Protein AF-A0A832NSI0-F1 (afdb_monomer)

Secondary structure (DSSP, 8-state):
-TTSHHHHHHHHHHHHHHHHHHHHHHHHHHH-HHHHHHHHHHHHHHHHHHHHHHHHHHHHTTT-HHHHHHHHHHHHHHHHIIIIIHHHHHHHHHHS-HHHHHHHHHHHHHHHHHHHHHHHHHHHHHHTT-HHHHHHHHHHHHHHHHHHHHHHHHHHHHHHHHHHHHHHHHHHHHH--

Solvent-accessible surface area (backbone atoms only — not comparable to full-atom values): 9166 Å² total; per-residue (Å²): 107,74,90,40,73,68,37,43,55,49,50,52,54,48,48,55,56,49,63,70,49,44,63,62,53,50,52,51,31,72,73,32,71,66,48,40,50,50,53,50,63,56,48,49,59,54,54,51,38,51,52,52,25,51,53,47,26,66,74,30,41,88,80,40,56,68,60,17,50,53,51,21,47,49,53,36,23,39,52,48,9,50,69,66,38,20,63,61,46,32,57,54,57,70,77,46,59,77,75,57,56,56,51,56,52,53,50,44,59,54,39,51,55,54,37,54,51,21,52,54,42,35,57,52,17,60,78,67,70,37,68,68,48,34,54,51,18,49,52,52,33,38,54,38,41,19,51,40,39,7,51,49,51,22,51,51,57,53,51,56,51,52,54,52,53,52,54,52,52,53,52,53,58,67,75,74,112

pLDDT: mean 71.46, std 8.13, range [47.16, 88.31]

Mean predicted aligned error: 13.33 Å

Sequence (177 aa):
MLKTFAGSNFLKAFNAWYYSFSPAISRFIAREEWARTLTRIMLYPLIIVLHISEKGYSTLHDSSPEVAVIISGFTASALLGLIYLTPPTTLMLRRVEAKNRRFGRSIVESLSLVWILSLILLAVSEFFKAALLCSVGAAVFVSSTIMMVGIGASVWITNRRADEELSIRSKRFKAGG

Structure (mmCIF, N/CA/C/O backbone):
data_AF-A0A832NSI0-F1
#
_entry.id   AF-A0A832NSI0-F1
#
loop_
_atom_site.group_PDB
_atom_site.id
_atom_site.type_symbol
_atom_site.label_atom_id
_atom_site.label_alt_id
_atom_site.label_comp_id
_atom_site.label_asym_id
_atom_site.label_entity_id
_atom_site.label_seq_id
_atom_site.pdbx_PDB_ins_code
_atom_site.Cartn_x
_atom_site.Cartn_y
_atom_site.Cartn_z
_atom_site.occupancy
_atom_site.B_iso_or_equiv
_atom_site.auth_seq_id
_atom_site.auth_comp_id
_atom_site.auth_asym_id
_atom_site.auth_atom_id
_atom_site.pdbx_PDB_model_num
ATOM 1 N N . MET A 1 1 ? 2.583 -5.709 -26.177 1.00 47.16 1 MET A N 1
ATOM 2 C CA . MET A 1 1 ? 3.132 -6.786 -25.317 1.00 47.16 1 MET A CA 1
ATOM 3 C C . MET A 1 1 ? 2.983 -8.195 -25.904 1.00 47.16 1 MET A C 1
ATOM 5 O O . MET A 1 1 ? 3.940 -8.943 -25.834 1.00 47.16 1 MET A O 1
ATOM 9 N N . LEU A 1 2 ? 1.869 -8.560 -26.554 1.00 54.28 2 LEU A N 1
ATOM 10 C CA . LEU A 1 2 ? 1.657 -9.897 -27.161 1.00 54.28 2 LEU A CA 1
ATOM 11 C C . LEU A 1 2 ? 2.629 -10.318 -28.286 1.00 54.28 2 LEU A C 1
ATOM 13 O O . LEU A 1 2 ? 2.707 -11.497 -28.606 1.00 54.28 2 LEU A O 1
ATOM 17 N N . LYS A 1 3 ? 3.348 -9.372 -28.905 1.00 54.31 3 LYS A N 1
ATOM 18 C CA . LYS A 1 3 ? 4.222 -9.632 -30.063 1.00 54.31 3 LYS A CA 1
ATOM 19 C C . LYS A 1 3 ? 5.612 -10.175 -29.703 1.00 54.31 3 LYS A C 1
ATOM 21 O O . LYS A 1 3 ? 6.370 -10.505 -30.605 1.00 54.31 3 LYS A O 1
ATOM 26 N N . THR A 1 4 ? 5.968 -10.254 -28.420 1.00 72.19 4 THR A N 1
ATOM 27 C CA . THR A 1 4 ? 7.276 -10.765 -27.985 1.00 72.19 4 THR A CA 1
ATOM 28 C C . THR A 1 4 ? 7.139 -12.157 -27.376 1.00 72.19 4 THR A C 1
ATOM 30 O O . THR A 1 4 ? 6.128 -12.478 -26.752 1.00 72.19 4 THR A O 1
ATOM 33 N N . PHE A 1 5 ? 8.174 -12.987 -27.531 1.00 69.56 5 PHE A N 1
ATOM 34 C CA . PHE A 1 5 ? 8.217 -14.342 -26.970 1.00 69.56 5 PHE A CA 1
ATOM 35 C C . PHE A 1 5 ? 7.982 -14.347 -25.449 1.00 69.56 5 PHE A C 1
ATOM 37 O O . PHE A 1 5 ? 7.132 -15.082 -24.945 1.00 69.56 5 PHE A O 1
ATOM 44 N N . ALA A 1 6 ? 8.663 -13.449 -24.728 1.00 52.97 6 ALA A N 1
ATOM 45 C CA . ALA A 1 6 ? 8.475 -13.265 -23.290 1.00 52.97 6 ALA A CA 1
ATOM 46 C C . ALA A 1 6 ? 7.044 -12.818 -22.943 1.00 52.97 6 ALA A C 1
ATOM 48 O O . ALA A 1 6 ? 6.445 -13.340 -22.005 1.00 52.97 6 ALA A O 1
ATOM 49 N N . GLY A 1 7 ? 6.462 -11.911 -23.736 1.00 64.56 7 GLY A N 1
ATOM 50 C CA . GLY A 1 7 ? 5.092 -11.444 -23.540 1.00 64.56 7 GLY A CA 1
ATOM 51 C C . GLY A 1 7 ? 4.048 -12.541 -23.756 1.00 64.56 7 GLY A C 1
ATOM 52 O O . GLY A 1 7 ? 3.093 -12.627 -22.990 1.00 64.56 7 GLY A O 1
ATOM 53 N N . SER A 1 8 ? 4.243 -13.414 -24.748 1.00 77.00 8 SER A N 1
ATOM 54 C CA . SER A 1 8 ? 3.342 -14.543 -25.016 1.00 77.00 8 SER A CA 1
ATOM 55 C C . SER A 1 8 ? 3.359 -15.581 -23.887 1.00 77.00 8 SER A C 1
ATOM 57 O O . SER A 1 8 ? 2.298 -15.997 -23.417 1.00 77.00 8 SER A O 1
ATOM 59 N N . ASN A 1 9 ? 4.545 -15.955 -23.394 1.00 69.69 9 ASN A N 1
ATOM 60 C CA . ASN A 1 9 ? 4.672 -16.912 -22.289 1.00 69.69 9 ASN A CA 1
ATOM 61 C C . ASN A 1 9 ? 4.174 -16.340 -20.959 1.00 69.69 9 ASN A C 1
ATOM 63 O O . ASN A 1 9 ? 3.456 -17.031 -20.235 1.00 69.69 9 ASN A O 1
ATOM 67 N N . PHE A 1 10 ? 4.478 -15.072 -20.669 1.00 70.12 10 PHE A N 1
ATOM 68 C CA . PHE A 1 10 ? 3.910 -14.379 -19.516 1.00 70.12 10 PHE A CA 1
ATOM 69 C C . PHE A 1 10 ? 2.382 -14.379 -19.578 1.00 70.12 10 PHE A C 1
ATOM 71 O O . PHE A 1 10 ? 1.732 -14.757 -18.609 1.00 70.12 10 PHE A O 1
ATOM 78 N N . LEU A 1 11 ? 1.799 -14.030 -20.729 1.00 83.19 11 LEU A N 1
ATOM 79 C CA . LEU A 1 11 ? 0.348 -13.964 -20.868 1.00 83.19 11 LEU A CA 1
ATOM 80 C C . LEU A 1 11 ? -0.315 -15.338 -20.715 1.00 83.19 11 LEU A C 1
ATOM 82 O O . LEU A 1 11 ? -1.390 -15.429 -20.130 1.00 83.19 11 LEU A O 1
ATOM 86 N N . LYS A 1 12 ? 0.322 -16.415 -21.190 1.00 81.94 12 LYS A N 1
ATOM 87 C CA . LYS A 1 12 ? -0.161 -17.786 -20.966 1.00 81.94 12 LYS A CA 1
ATOM 88 C C . LYS A 1 12 ? -0.172 -18.152 -19.482 1.00 81.94 12 LYS A C 1
ATOM 90 O O . LYS A 1 12 ? -1.202 -18.604 -18.988 1.00 81.94 12 LYS A O 1
ATOM 95 N N . ALA A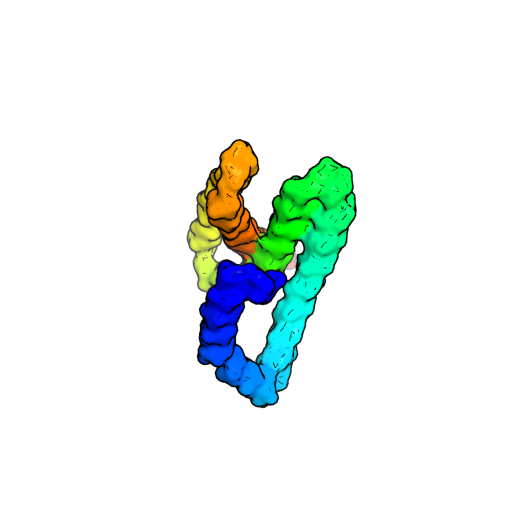 1 13 ? 0.938 -17.935 -18.776 1.00 75.00 13 ALA A N 1
ATOM 96 C CA . ALA A 1 13 ? 1.040 -18.226 -17.344 1.00 75.00 13 ALA A CA 1
ATOM 97 C C . ALA A 1 13 ? 0.075 -17.357 -16.522 1.00 75.00 13 ALA A C 1
ATOM 99 O O . ALA A 1 13 ? -0.638 -17.861 -15.655 1.00 75.00 13 ALA A O 1
ATOM 100 N N . PHE A 1 14 ? -0.006 -16.068 -16.852 1.00 75.56 14 PHE A N 1
ATOM 101 C CA . PHE A 1 14 ? -0.926 -15.130 -16.228 1.00 75.56 14 PHE A CA 1
ATOM 102 C C . PHE A 1 14 ? -2.385 -15.532 -16.450 1.00 75.56 14 PHE A C 1
ATOM 104 O O . PHE A 1 14 ? -3.140 -15.577 -15.488 1.00 75.56 14 PHE A O 1
ATOM 111 N N . ASN A 1 15 ? -2.785 -15.880 -17.678 1.00 87.31 15 ASN A N 1
ATOM 112 C CA . ASN A 1 15 ? -4.149 -16.327 -17.964 1.00 87.31 15 ASN A CA 1
ATOM 113 C C . ASN A 1 15 ? -4.484 -17.617 -17.212 1.00 87.31 15 ASN A C 1
ATOM 115 O O . ASN A 1 15 ? -5.555 -17.704 -16.619 1.00 87.31 15 ASN A O 1
ATOM 119 N N . ALA A 1 16 ? -3.579 -18.600 -17.198 1.00 86.12 16 ALA A N 1
ATOM 120 C CA . ALA A 1 16 ? -3.796 -19.846 -16.467 1.00 86.12 16 ALA A CA 1
ATOM 121 C C . ALA A 1 16 ? -4.001 -19.590 -14.966 1.00 86.12 16 ALA A C 1
ATOM 123 O O . ALA A 1 16 ? -4.941 -20.111 -14.368 1.00 86.12 16 ALA A O 1
ATOM 124 N N . TRP A 1 17 ? -3.172 -18.731 -14.373 1.00 83.88 17 TRP A N 1
ATOM 125 C CA . TRP A 1 17 ? -3.314 -18.337 -12.977 1.00 83.88 17 TRP A CA 1
ATOM 126 C C . TRP A 1 17 ? -4.597 -17.526 -12.732 1.00 83.88 17 TRP A C 1
ATOM 128 O O . TRP A 1 17 ? -5.389 -17.894 -11.869 1.00 83.88 17 TRP A O 1
ATOM 138 N N . TYR A 1 18 ? -4.866 -16.484 -13.523 1.00 79.19 18 TYR A N 1
ATOM 139 C CA . TYR A 1 18 ? -6.037 -15.610 -13.385 1.00 79.19 18 TYR A CA 1
ATOM 140 C C . TYR A 1 18 ? -7.354 -16.385 -13.507 1.00 79.19 18 TYR A C 1
ATOM 142 O O . TYR A 1 18 ? -8.235 -16.277 -12.650 1.00 79.19 18 TYR A O 1
ATOM 150 N N . TYR A 1 19 ? -7.485 -17.221 -14.537 1.00 88.31 19 TYR A N 1
ATOM 151 C CA . TYR A 1 19 ? -8.693 -18.014 -14.754 1.00 88.31 19 TYR A CA 1
ATOM 152 C C . TYR A 1 19 ? -8.828 -19.205 -13.795 1.00 88.31 19 TYR A C 1
ATOM 154 O O . TYR A 1 19 ? -9.915 -19.776 -13.727 1.00 88.31 19 TYR A O 1
ATOM 162 N N . SER A 1 20 ? -7.801 -19.551 -13.007 1.00 86.06 20 SER A N 1
ATOM 163 C CA . SER A 1 20 ? -7.919 -20.596 -11.976 1.00 86.06 20 SER A CA 1
ATOM 164 C C . SER A 1 20 ? -8.834 -20.192 -10.812 1.00 86.06 20 SER A C 1
ATOM 166 O O . SER A 1 20 ? -9.515 -21.041 -10.242 1.00 86.06 20 SER A O 1
ATOM 168 N N . PHE A 1 21 ? -8.903 -18.898 -10.483 1.00 80.94 21 PHE A N 1
ATOM 169 C CA . PHE A 1 21 ? -9.691 -18.395 -9.352 1.00 80.94 21 PHE A CA 1
ATOM 170 C C . PHE A 1 21 ? -10.764 -17.375 -9.762 1.00 80.94 21 PHE A C 1
ATOM 172 O O . PHE A 1 21 ? -11.796 -17.266 -9.094 1.00 80.94 21 PHE A O 1
ATOM 179 N N . SER A 1 22 ? -10.569 -16.649 -10.872 1.00 82.38 22 SER A N 1
ATOM 180 C CA . SER A 1 22 ? -11.491 -15.600 -11.332 1.00 82.38 22 SER A CA 1
ATOM 181 C C . SER A 1 22 ? -12.944 -16.081 -11.512 1.00 82.38 22 SER A C 1
ATOM 183 O O . SER A 1 22 ? -13.852 -15.387 -11.048 1.00 82.38 22 SER A O 1
ATOM 185 N N . PRO A 1 23 ? -13.233 -17.276 -12.075 1.00 86.12 23 PRO A N 1
ATOM 186 C CA . PRO A 1 23 ? -14.607 -17.767 -12.210 1.00 86.12 23 PRO A CA 1
ATOM 187 C C . PRO A 1 23 ? -15.327 -17.968 -10.870 1.00 86.12 23 PRO A C 1
ATOM 189 O O . PRO A 1 23 ? -16.518 -17.685 -10.756 1.00 86.12 23 PRO A O 1
ATOM 192 N N . ALA A 1 24 ? -14.623 -18.444 -9.841 1.00 82.81 24 ALA A N 1
ATOM 193 C CA . ALA A 1 24 ? -15.206 -18.630 -8.514 1.00 82.81 24 ALA A CA 1
ATOM 194 C C . ALA A 1 24 ? -15.518 -17.277 -7.855 1.00 82.81 24 ALA A C 1
ATOM 196 O O . ALA A 1 24 ? -16.623 -17.073 -7.350 1.00 82.81 24 ALA A O 1
ATOM 197 N N . ILE A 1 25 ? -14.577 -16.330 -7.934 1.00 77.88 25 ILE A N 1
ATOM 198 C CA . ILE A 1 25 ? -14.745 -14.979 -7.382 1.00 77.88 25 ILE A CA 1
ATOM 199 C C . ILE A 1 25 ? -15.851 -14.213 -8.122 1.00 77.88 25 ILE A C 1
ATOM 201 O O . ILE A 1 25 ? -16.699 -13.589 -7.491 1.00 77.88 25 ILE A O 1
ATOM 205 N N . SER A 1 26 ? -15.898 -14.289 -9.451 1.00 82.44 26 SER A N 1
ATOM 206 C CA . SER A 1 26 ? -16.914 -13.599 -10.259 1.00 82.44 26 SER A CA 1
ATOM 207 C C . SER A 1 26 ? -18.328 -14.121 -10.002 1.00 82.44 26 SER A C 1
ATOM 209 O O . SER A 1 26 ? -19.247 -13.313 -9.871 1.00 82.44 26 SER A O 1
ATOM 211 N N . ARG A 1 27 ? -18.520 -15.438 -9.844 1.00 84.62 27 ARG A N 1
ATOM 212 C CA . ARG A 1 27 ? -19.821 -16.001 -9.437 1.00 84.62 27 ARG A CA 1
ATOM 213 C C . ARG A 1 27 ? -20.222 -15.570 -8.028 1.00 84.62 27 ARG A C 1
ATOM 215 O O . ARG A 1 27 ? -21.385 -15.247 -7.810 1.00 84.62 27 ARG A O 1
ATOM 222 N N . PHE A 1 28 ? -19.274 -15.538 -7.091 1.00 81.56 28 PHE A N 1
ATOM 223 C CA . PHE A 1 28 ? -19.519 -15.051 -5.733 1.00 81.56 28 PHE A CA 1
ATOM 224 C C . PHE A 1 28 ? -19.968 -13.581 -5.735 1.00 81.56 28 PHE A C 1
ATOM 226 O O . PHE A 1 28 ? -20.983 -13.242 -5.133 1.00 81.56 28 PHE A O 1
ATOM 233 N N . ILE A 1 29 ? -19.279 -12.730 -6.501 1.00 82.00 29 ILE A N 1
ATOM 234 C CA . ILE A 1 29 ? -19.636 -11.318 -6.685 1.00 82.00 29 ILE A CA 1
ATOM 235 C C . ILE A 1 29 ? -21.003 -11.152 -7.365 1.00 82.00 29 ILE A C 1
ATOM 237 O O . ILE A 1 29 ? -21.750 -10.241 -7.021 1.00 82.00 29 ILE A O 1
ATOM 241 N N . ALA A 1 30 ? -21.335 -12.002 -8.340 1.00 83.81 30 ALA A N 1
ATOM 242 C CA . ALA A 1 30 ? -22.612 -11.934 -9.050 1.00 83.81 30 ALA A CA 1
ATOM 243 C C . ALA A 1 30 ? -23.805 -12.353 -8.177 1.00 83.81 30 ALA A C 1
ATOM 245 O O . ALA A 1 30 ? -24.916 -11.883 -8.404 1.00 83.81 30 ALA A O 1
ATOM 246 N N . ARG A 1 31 ? -23.576 -13.234 -7.196 1.00 85.88 31 ARG A N 1
ATOM 247 C CA . ARG A 1 31 ? -24.613 -13.747 -6.294 1.00 85.88 31 ARG A CA 1
ATOM 248 C C . ARG A 1 31 ? -24.920 -12.798 -5.138 1.00 85.88 31 ARG A C 1
ATOM 250 O O . ARG A 1 31 ? -26.062 -12.731 -4.703 1.00 85.88 31 ARG A O 1
ATOM 257 N N . GLU A 1 32 ? -23.913 -12.083 -4.649 1.00 85.81 32 GLU A N 1
ATOM 258 C CA . GLU A 1 32 ? -24.005 -11.273 -3.436 1.00 85.81 32 GLU A CA 1
ATOM 259 C C . GLU A 1 32 ? -23.860 -9.775 -3.748 1.00 85.81 32 GLU A C 1
ATOM 261 O O . GLU A 1 32 ? -22.791 -9.284 -4.125 1.00 85.81 32 GLU A O 1
ATOM 266 N N . GLU A 1 33 ? -24.931 -9.009 -3.543 1.00 80.69 33 GLU A N 1
ATOM 267 C CA . GLU A 1 33 ? -24.983 -7.580 -3.887 1.00 80.69 33 GLU A CA 1
ATOM 268 C C . GLU A 1 33 ? -24.007 -6.730 -3.047 1.00 80.69 33 GLU A C 1
ATOM 270 O O . GLU A 1 33 ? -23.386 -5.777 -3.539 1.00 80.69 33 GLU A O 1
ATOM 275 N N . TRP A 1 34 ? -23.770 -7.140 -1.796 1.00 79.31 34 TRP A N 1
ATOM 276 C CA . TRP A 1 34 ? -22.748 -6.545 -0.935 1.00 79.31 34 TRP A CA 1
ATOM 277 C C . TRP A 1 34 ? -21.331 -6.829 -1.453 1.00 79.31 34 TRP A C 1
ATOM 279 O O . TRP A 1 34 ? -20.498 -5.926 -1.435 1.00 79.31 34 TRP A O 1
ATOM 289 N N . ALA A 1 35 ? -21.053 -8.026 -1.987 1.00 76.31 35 ALA A N 1
ATOM 290 C CA . ALA A 1 35 ? -19.742 -8.383 -2.536 1.00 76.31 35 ALA A CA 1
ATOM 291 C C . ALA A 1 35 ? -19.443 -7.599 -3.822 1.00 76.31 35 ALA A C 1
ATOM 293 O O . ALA A 1 35 ? -18.317 -7.133 -4.027 1.00 76.31 35 ALA A O 1
ATOM 294 N N . ARG A 1 36 ? -20.461 -7.366 -4.659 1.00 78.94 36 ARG A N 1
ATOM 295 C CA . ARG A 1 36 ? -20.370 -6.479 -5.829 1.00 78.94 36 ARG A CA 1
ATOM 296 C C . ARG A 1 36 ? -20.061 -5.043 -5.442 1.00 78.94 36 ARG A C 1
ATOM 298 O O . ARG A 1 36 ? -19.180 -4.417 -6.038 1.00 78.94 36 ARG A O 1
ATOM 305 N N . THR A 1 37 ? -20.748 -4.544 -4.423 1.00 79.12 37 THR A N 1
ATOM 306 C CA . THR A 1 37 ? -20.527 -3.198 -3.892 1.00 79.12 37 THR A CA 1
ATOM 307 C C . THR A 1 37 ? -19.122 -3.068 -3.310 1.00 79.12 37 THR A C 1
ATOM 309 O O . THR A 1 37 ? -18.405 -2.134 -3.660 1.00 79.12 37 THR A O 1
ATOM 312 N N . LEU A 1 38 ? -18.674 -4.047 -2.521 1.00 74.94 38 LEU A N 1
ATOM 313 C CA . LEU A 1 38 ? -17.335 -4.073 -1.934 1.00 74.94 38 LEU A CA 1
ATOM 314 C C . LEU A 1 38 ? -16.243 -4.112 -3.012 1.00 74.94 38 LEU A C 1
ATOM 316 O O . LEU A 1 38 ? -15.290 -3.341 -2.952 1.00 74.94 38 LEU A O 1
ATOM 320 N N . THR A 1 39 ? -16.415 -4.947 -4.041 1.00 74.75 39 THR A N 1
ATOM 321 C CA . THR A 1 39 ? -15.479 -5.029 -5.175 1.00 74.75 39 THR A CA 1
ATOM 322 C C . THR A 1 39 ? -15.389 -3.690 -5.908 1.00 74.75 39 THR A C 1
ATOM 324 O O . THR A 1 39 ? -14.294 -3.228 -6.223 1.00 74.75 39 THR A O 1
ATOM 327 N N . ARG A 1 40 ? -16.524 -3.017 -6.135 1.00 77.44 40 ARG A N 1
ATOM 328 C CA . ARG A 1 40 ? -16.562 -1.691 -6.770 1.00 77.44 40 ARG A CA 1
ATOM 329 C C . ARG A 1 40 ? -15.894 -0.622 -5.902 1.00 77.44 40 ARG A C 1
ATOM 331 O O . ARG A 1 40 ? -15.115 0.171 -6.424 1.00 77.44 40 ARG A O 1
ATOM 338 N N . ILE A 1 41 ? -16.154 -0.638 -4.595 1.00 74.44 41 ILE A N 1
ATOM 339 C CA . ILE A 1 41 ? -15.522 0.256 -3.615 1.00 74.44 41 ILE A CA 1
ATOM 340 C C . ILE A 1 41 ? -14.011 0.038 -3.566 1.00 74.44 41 ILE A C 1
ATOM 342 O O . ILE A 1 41 ? -13.288 1.010 -3.410 1.00 74.44 41 ILE A O 1
ATOM 346 N N . MET A 1 42 ? -13.524 -1.194 -3.722 1.00 70.38 42 MET A N 1
ATOM 347 C CA . MET A 1 42 ? -12.087 -1.485 -3.772 1.00 70.38 42 MET A CA 1
ATOM 348 C C . MET A 1 42 ? -11.471 -1.038 -5.110 1.00 70.38 42 MET A C 1
ATOM 350 O O . MET A 1 42 ? -10.391 -0.464 -5.132 1.00 70.38 42 MET A O 1
ATOM 354 N N . LEU A 1 43 ? -12.155 -1.228 -6.241 1.00 75.56 43 LEU A N 1
ATOM 355 C CA . LEU A 1 43 ? -11.624 -0.837 -7.556 1.00 75.56 43 LEU A CA 1
ATOM 356 C C . LEU A 1 43 ? -11.50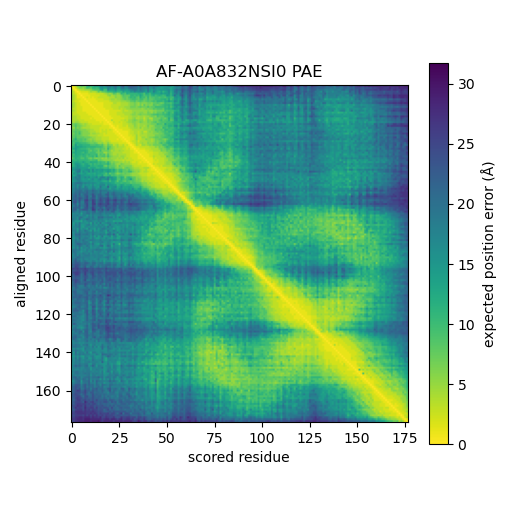0 0.683 -7.741 1.00 75.56 43 LEU A C 1
ATOM 358 O O . LEU A 1 43 ? -10.559 1.147 -8.378 1.00 75.56 43 LEU A O 1
ATOM 362 N N . TYR A 1 44 ? -12.421 1.466 -7.180 1.00 72.81 44 TYR A N 1
ATOM 363 C CA . TYR A 1 44 ? -12.410 2.929 -7.295 1.00 72.81 44 TYR A CA 1
ATOM 364 C C . TYR A 1 44 ? -11.105 3.602 -6.832 1.00 72.81 44 TYR A C 1
ATOM 366 O O . TYR A 1 44 ? -10.513 4.343 -7.617 1.00 72.81 44 TYR A O 1
ATOM 374 N N . PRO A 1 45 ? -10.614 3.369 -5.603 1.00 68.62 45 PRO A N 1
ATOM 375 C CA . PRO A 1 45 ? -9.368 3.952 -5.136 1.00 68.62 45 PRO A CA 1
ATOM 376 C C . PRO A 1 45 ? -8.165 3.482 -5.951 1.00 68.62 45 PRO A C 1
ATOM 378 O O . PRO A 1 45 ? -7.260 4.278 -6.170 1.00 68.62 45 PRO A O 1
ATOM 381 N N . LEU A 1 46 ? -8.171 2.253 -6.478 1.00 69.62 46 LEU A N 1
ATOM 382 C CA . LEU A 1 46 ? -7.118 1.785 -7.382 1.00 69.62 46 LEU A CA 1
ATOM 383 C C . LEU A 1 46 ? -7.075 2.617 -8.676 1.00 69.62 46 LEU A C 1
ATOM 385 O O . LEU A 1 46 ? -6.005 3.040 -9.105 1.00 69.62 46 LEU A O 1
ATOM 389 N N . ILE A 1 47 ? -8.240 2.904 -9.265 1.00 74.06 47 ILE A N 1
ATOM 390 C CA . ILE A 1 47 ? -8.361 3.739 -10.471 1.00 74.06 47 ILE A CA 1
ATOM 391 C C . ILE A 1 47 ? -7.945 5.188 -10.183 1.00 74.06 47 ILE A C 1
ATOM 393 O O . ILE A 1 47 ? -7.268 5.804 -11.007 1.00 74.06 47 ILE A O 1
ATOM 397 N N . ILE A 1 48 ? -8.319 5.726 -9.018 1.00 72.50 48 ILE A N 1
ATOM 398 C CA . ILE A 1 48 ? -7.942 7.081 -8.585 1.00 72.50 48 ILE A CA 1
ATOM 399 C C . ILE A 1 48 ? -6.426 7.184 -8.418 1.00 72.50 48 ILE A C 1
ATOM 401 O O . ILE A 1 48 ? -5.815 8.119 -8.929 1.00 72.50 48 ILE A O 1
ATOM 405 N N . VAL A 1 49 ? -5.812 6.208 -7.749 1.00 66.56 49 VAL A N 1
ATOM 406 C CA . VAL A 1 49 ? -4.358 6.13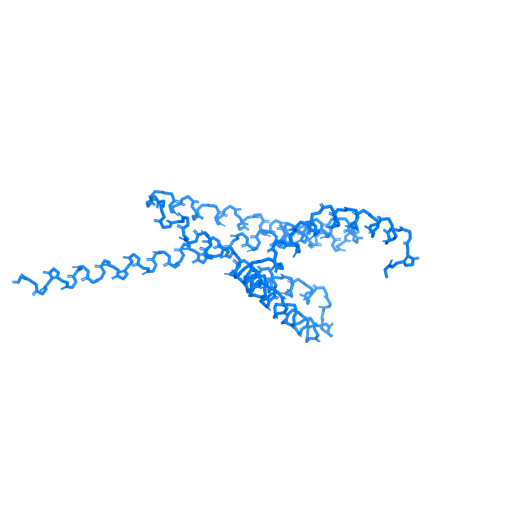7 -7.581 1.00 66.56 49 VAL A CA 1
ATOM 407 C C . VAL A 1 49 ? -3.658 6.068 -8.932 1.00 66.56 49 VAL A C 1
ATOM 409 O O . VAL A 1 49 ? -2.697 6.798 -9.148 1.00 66.56 49 VAL A O 1
ATOM 412 N N . LEU A 1 50 ? -4.171 5.255 -9.857 1.00 68.62 50 LEU A N 1
ATOM 413 C CA . LEU A 1 50 ? -3.600 5.124 -11.192 1.00 68.62 50 LEU A CA 1
ATOM 414 C C . LEU A 1 50 ? -3.632 6.454 -11.962 1.00 68.62 50 LEU A C 1
ATOM 416 O O . LEU A 1 50 ? -2.615 6.846 -12.524 1.00 68.62 50 LEU A O 1
ATOM 420 N N . HIS A 1 51 ? -4.747 7.191 -11.906 1.00 68.94 51 HIS A N 1
ATOM 421 C CA . HIS A 1 51 ? -4.859 8.515 -12.533 1.00 68.94 51 HIS A CA 1
ATOM 422 C C . HIS A 1 51 ? -3.946 9.557 -11.878 1.00 68.94 51 HIS A C 1
ATOM 424 O O . HIS A 1 51 ? -3.359 10.387 -12.569 1.00 68.94 51 HIS A O 1
ATOM 430 N N . ILE A 1 52 ? -3.819 9.543 -10.547 1.00 62.03 52 ILE A N 1
ATOM 431 C CA . ILE A 1 52 ? -2.929 10.464 -9.827 1.00 62.03 52 ILE A CA 1
ATOM 432 C C . ILE A 1 52 ? -1.467 10.172 -10.183 1.00 62.03 52 ILE A C 1
ATOM 434 O O . ILE A 1 52 ? -0.708 11.105 -10.444 1.00 62.03 52 ILE A O 1
ATOM 438 N N . SER A 1 53 ? -1.084 8.896 -10.241 1.00 59.91 53 SER A N 1
ATOM 439 C CA . SER A 1 53 ? 0.263 8.476 -10.631 1.00 59.91 53 SER A CA 1
ATOM 440 C C . SER A 1 53 ? 0.572 8.799 -12.090 1.00 59.91 53 SER A C 1
ATOM 442 O O . SER A 1 53 ? 1.663 9.287 -12.365 1.00 59.91 53 SER A O 1
ATOM 444 N N . GLU A 1 54 ? -0.375 8.606 -13.010 1.00 62.75 54 GLU A N 1
ATOM 445 C CA . GLU A 1 54 ? -0.218 8.984 -14.420 1.00 62.75 54 GLU A CA 1
ATOM 446 C C . GLU A 1 54 ? -0.056 10.500 -14.580 1.00 62.75 54 GLU A C 1
ATOM 448 O O . GLU A 1 54 ? 0.832 10.970 -15.290 1.00 62.75 54 GLU A O 1
ATOM 453 N N . LYS A 1 55 ? -0.855 11.285 -13.851 1.00 61.06 55 LYS A N 1
ATOM 454 C CA . LYS A 1 55 ? -0.771 12.746 -13.894 1.00 61.06 55 LYS A CA 1
ATOM 455 C C . LYS A 1 55 ? 0.545 13.256 -13.303 1.00 61.06 55 LYS A C 1
ATOM 457 O O . LYS A 1 55 ? 1.160 14.137 -13.894 1.00 61.06 55 LYS A O 1
ATOM 462 N N . GLY A 1 56 ? 1.006 12.667 -12.197 1.00 57.78 56 GLY A N 1
ATOM 463 C CA . GLY A 1 56 ? 2.314 12.961 -11.604 1.00 57.78 56 GLY A CA 1
ATOM 464 C C . GLY A 1 56 ? 3.481 12.550 -12.504 1.00 57.78 56 GLY A C 1
ATOM 465 O O . GLY A 1 56 ? 4.469 13.272 -12.595 1.00 57.78 56 GLY A O 1
ATOM 466 N N . TYR A 1 57 ? 3.348 11.433 -13.223 1.00 55.66 57 TYR A N 1
ATOM 467 C CA . TYR A 1 57 ? 4.314 11.030 -14.240 1.00 55.66 57 TYR A CA 1
ATOM 468 C C . TYR A 1 57 ? 4.360 12.053 -15.380 1.00 55.66 57 TYR A C 1
ATOM 470 O O . TYR A 1 57 ? 5.436 12.543 -15.697 1.00 55.66 57 TYR A O 1
ATOM 478 N N . SER A 1 58 ? 3.209 12.467 -15.924 1.00 56.56 58 SER A N 1
ATOM 479 C CA . SER A 1 58 ? 3.154 13.414 -17.050 1.00 56.56 58 SER A CA 1
ATOM 480 C C . SER A 1 58 ? 3.752 14.792 -16.750 1.00 56.56 58 SER A C 1
ATOM 482 O O . SER A 1 58 ? 4.304 15.415 -17.648 1.00 56.56 58 SER A O 1
ATOM 484 N N . THR A 1 59 ? 3.678 15.271 -15.504 1.00 57.16 59 THR A N 1
ATOM 485 C CA . THR A 1 59 ? 4.212 16.589 -15.128 1.00 57.16 59 THR A CA 1
ATOM 486 C C . THR A 1 59 ? 5.708 16.570 -14.826 1.00 57.16 59 THR A C 1
ATOM 488 O O . THR A 1 59 ? 6.358 17.604 -14.944 1.00 57.16 59 THR A O 1
ATOM 491 N N . LEU A 1 60 ? 6.261 15.420 -14.428 1.00 53.50 60 LEU A N 1
ATOM 492 C CA . LEU A 1 60 ? 7.678 15.262 -14.066 1.00 53.50 60 LEU A CA 1
ATOM 493 C C . LEU A 1 60 ? 8.516 14.593 -15.170 1.00 53.50 60 LEU A C 1
ATOM 495 O O . LEU A 1 60 ? 9.747 14.672 -15.134 1.00 53.50 60 LEU A O 1
ATOM 499 N N . HIS A 1 61 ? 7.863 13.969 -16.156 1.00 51.91 61 HIS A N 1
ATOM 500 C CA . HIS A 1 61 ? 8.496 13.257 -17.268 1.00 51.91 61 HIS A CA 1
ATOM 501 C C . HIS A 1 61 ? 9.448 14.142 -18.084 1.00 51.91 61 HIS A C 1
ATOM 503 O O . HIS A 1 61 ? 10.521 13.681 -18.464 1.00 51.91 61 HIS A O 1
ATOM 509 N N . ASP A 1 62 ? 9.112 15.420 -18.276 1.00 55.72 62 ASP A N 1
ATOM 510 C CA . ASP A 1 62 ? 9.925 16.349 -19.073 1.00 55.72 62 ASP A CA 1
ATOM 511 C C . ASP A 1 62 ? 11.235 16.775 -18.384 1.00 55.72 62 ASP A C 1
ATOM 513 O O . ASP A 1 62 ? 12.138 17.281 -19.045 1.00 55.72 62 ASP A O 1
ATOM 517 N N . SER A 1 63 ? 11.368 16.578 -17.065 1.00 55.97 63 SER A N 1
ATOM 518 C CA . SER A 1 63 ? 12.563 16.982 -16.302 1.00 55.97 63 SER A CA 1
ATOM 519 C C . SER A 1 63 ? 13.476 15.809 -15.931 1.00 55.97 63 SER A C 1
ATOM 521 O O . SER A 1 63 ? 14.694 15.957 -15.955 1.00 55.97 63 SER A O 1
ATOM 523 N N . SER A 1 64 ? 12.918 14.647 -15.566 1.00 59.00 64 SER A N 1
ATOM 524 C CA . SER A 1 64 ? 13.687 13.412 -15.321 1.00 59.00 64 SER A CA 1
ATOM 525 C C . SER A 1 64 ? 12.755 12.184 -15.272 1.00 59.00 64 SER A C 1
ATOM 527 O O . SER A 1 64 ? 12.052 11.978 -14.276 1.00 59.00 64 SER A O 1
ATOM 529 N N . PRO A 1 65 ? 12.740 11.335 -16.317 1.00 61.59 65 PRO A N 1
ATOM 530 C CA . PRO A 1 65 ? 11.819 10.199 -16.412 1.00 61.59 65 PRO A CA 1
ATOM 531 C C . PRO A 1 65 ? 11.950 9.211 -15.245 1.00 61.59 65 PRO A C 1
ATOM 533 O O . PRO A 1 65 ? 10.954 8.679 -14.764 1.00 61.59 65 PRO A O 1
ATOM 536 N N . GLU A 1 66 ? 13.169 8.996 -14.751 1.00 58.91 66 GLU A N 1
ATOM 537 C CA . GLU A 1 66 ? 13.477 8.052 -13.668 1.00 58.91 66 GLU A CA 1
ATOM 538 C C . GLU A 1 66 ? 12.914 8.510 -12.316 1.00 58.91 66 GLU A C 1
ATOM 540 O O . GLU A 1 66 ? 12.273 7.740 -11.597 1.00 58.91 66 GLU A O 1
ATOM 545 N N . VAL A 1 67 ? 13.072 9.795 -11.991 1.00 62.34 67 VAL A N 1
ATOM 546 C CA . VAL A 1 67 ? 12.553 10.381 -10.747 1.00 62.34 67 VAL A CA 1
ATOM 547 C C . VAL A 1 67 ? 11.023 10.409 -10.771 1.00 62.34 67 VAL A C 1
ATOM 549 O O . VAL A 1 67 ? 10.382 10.127 -9.756 1.00 62.34 67 VAL A O 1
ATOM 552 N N . ALA A 1 68 ? 10.420 10.660 -11.937 1.00 60.34 68 ALA A N 1
ATOM 553 C CA . ALA A 1 68 ? 8.971 10.618 -12.119 1.00 60.34 68 ALA A CA 1
ATOM 554 C C . ALA A 1 68 ? 8.382 9.220 -11.838 1.00 60.34 68 ALA A C 1
ATOM 556 O O . ALA A 1 68 ? 7.3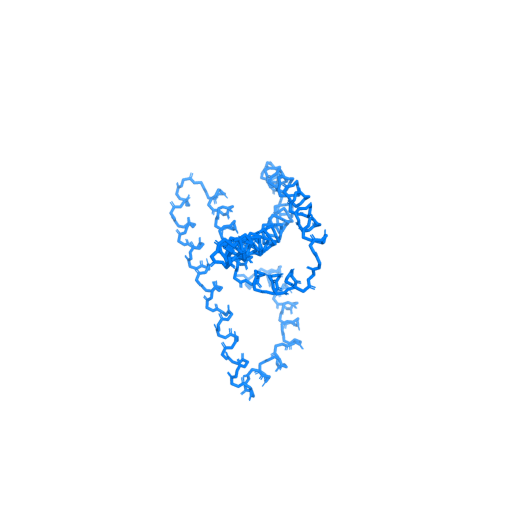24 9.108 -11.207 1.00 60.34 68 ALA A O 1
ATOM 557 N N . VAL A 1 69 ? 9.066 8.140 -12.240 1.00 63.78 69 VAL A N 1
ATOM 558 C CA . VAL A 1 69 ? 8.647 6.757 -11.927 1.00 63.78 69 VAL A CA 1
ATOM 559 C C . VAL A 1 69 ? 8.732 6.480 -10.426 1.00 63.78 69 VAL A C 1
ATOM 561 O O . VAL A 1 69 ? 7.794 5.924 -9.852 1.00 63.78 69 VAL A O 1
ATOM 564 N N . ILE A 1 70 ? 9.812 6.898 -9.763 1.00 66.25 70 ILE A N 1
ATOM 565 C CA . ILE A 1 70 ? 9.987 6.665 -8.320 1.00 66.25 70 ILE A CA 1
ATOM 566 C C . ILE A 1 70 ? 8.928 7.428 -7.517 1.00 66.25 70 ILE A C 1
ATOM 568 O O . ILE A 1 70 ? 8.301 6.854 -6.625 1.00 66.25 70 ILE A O 1
ATOM 572 N N . ILE A 1 71 ? 8.676 8.697 -7.854 1.00 66.31 71 ILE A N 1
ATOM 573 C CA . ILE A 1 71 ? 7.671 9.522 -7.173 1.00 66.31 71 ILE A CA 1
ATOM 574 C C . ILE A 1 71 ? 6.264 8.969 -7.417 1.00 66.31 71 ILE A C 1
ATOM 576 O O . ILE A 1 71 ? 5.513 8.784 -6.463 1.00 66.31 71 ILE A O 1
ATOM 580 N N . SER A 1 72 ? 5.907 8.643 -8.661 1.00 65.75 72 SER A N 1
ATOM 581 C CA . SER A 1 72 ? 4.582 8.087 -8.976 1.00 65.75 72 SER A CA 1
ATOM 582 C C . SER A 1 72 ? 4.352 6.718 -8.328 1.00 65.75 72 SER A C 1
ATOM 584 O O . SER A 1 72 ? 3.247 6.454 -7.841 1.00 65.75 72 SER A O 1
ATOM 586 N N . GLY A 1 73 ? 5.391 5.879 -8.252 1.00 68.62 73 GLY A N 1
ATOM 587 C CA . GLY A 1 73 ? 5.384 4.607 -7.535 1.00 68.62 73 GLY A CA 1
ATOM 588 C C . GLY A 1 73 ? 5.261 4.786 -6.021 1.00 68.62 73 GLY A C 1
ATOM 589 O O . GLY A 1 73 ? 4.473 4.082 -5.387 1.00 68.62 73 GLY A O 1
ATOM 590 N N . PHE A 1 74 ? 5.965 5.759 -5.437 1.00 70.50 74 PHE A N 1
ATOM 591 C CA . PHE A 1 74 ? 5.835 6.116 -4.023 1.00 70.50 74 PHE A CA 1
ATOM 592 C C . PHE A 1 74 ? 4.424 6.611 -3.699 1.00 70.50 74 PHE A C 1
ATOM 594 O O . PHE A 1 74 ? 3.796 6.101 -2.771 1.00 70.50 74 PHE A O 1
ATOM 601 N N . THR A 1 75 ? 3.890 7.546 -4.489 1.00 68.94 75 THR A N 1
ATOM 602 C CA . THR A 1 75 ? 2.526 8.063 -4.331 1.00 68.94 75 THR A CA 1
ATOM 603 C C . THR A 1 75 ? 1.506 6.932 -4.440 1.00 68.94 75 THR A C 1
ATOM 605 O O . THR A 1 75 ? 0.650 6.806 -3.564 1.00 68.94 75 THR A O 1
ATOM 608 N N . ALA A 1 76 ? 1.638 6.050 -5.436 1.00 71.19 76 ALA A N 1
ATOM 609 C CA . ALA A 1 76 ? 0.749 4.901 -5.573 1.00 71.19 76 ALA A CA 1
ATOM 610 C C . ALA A 1 76 ? 0.791 3.979 -4.354 1.00 71.19 76 ALA A C 1
ATOM 612 O O . ALA A 1 76 ? -0.244 3.629 -3.788 1.00 71.19 76 ALA A O 1
ATOM 613 N N . SER A 1 77 ? 1.998 3.627 -3.922 1.00 73.00 77 SER A N 1
ATOM 614 C CA . SER A 1 77 ? 2.239 2.733 -2.789 1.00 73.00 77 SER A CA 1
ATOM 615 C C . SER A 1 77 ? 1.714 3.314 -1.479 1.00 73.00 77 SER A C 1
ATOM 617 O O . SER A 1 77 ? 1.081 2.608 -0.694 1.00 73.00 77 SER A O 1
ATOM 619 N N . ALA A 1 78 ? 1.923 4.610 -1.249 1.00 70.06 78 ALA A N 1
ATOM 620 C CA . ALA A 1 78 ? 1.450 5.300 -0.057 1.00 70.06 78 ALA A CA 1
ATOM 621 C C . ALA A 1 78 ? -0.083 5.339 0.002 1.00 70.06 78 ALA A C 1
ATOM 623 O O . ALA A 1 78 ? -0.664 5.003 1.036 1.00 70.06 78 ALA A O 1
ATOM 624 N N . LEU A 1 79 ? -0.754 5.678 -1.106 1.00 68.69 79 LEU A N 1
ATOM 625 C CA . LEU A 1 79 ? -2.218 5.657 -1.150 1.00 68.69 79 LEU A CA 1
ATOM 626 C C . LEU A 1 79 ? -2.772 4.235 -0.994 1.00 68.69 79 LEU A C 1
ATOM 628 O O . LEU A 1 79 ? -3.750 4.044 -0.274 1.00 68.69 79 LEU A O 1
ATOM 632 N N . LEU A 1 80 ? -2.144 3.229 -1.607 1.00 71.50 80 LEU A N 1
ATOM 633 C CA . LEU A 1 80 ? -2.557 1.833 -1.442 1.00 71.50 80 LEU A CA 1
ATOM 634 C C . LEU A 1 80 ? -2.426 1.364 0.009 1.00 71.50 80 LEU A C 1
ATOM 636 O O . LEU A 1 80 ? -3.366 0.775 0.543 1.00 71.50 80 LEU A O 1
ATOM 640 N N . GLY A 1 81 ? -1.309 1.672 0.673 1.00 65.12 81 GLY A N 1
ATOM 641 C CA . GLY A 1 81 ? -1.121 1.376 2.095 1.00 65.12 81 GLY A CA 1
ATOM 642 C C . GLY A 1 81 ? -2.175 2.045 2.978 1.00 65.12 81 GLY A C 1
ATOM 643 O O . GLY A 1 81 ? -2.733 1.395 3.866 1.00 65.12 81 GLY A O 1
ATOM 644 N N . LEU A 1 82 ? -2.503 3.306 2.686 1.00 70.38 82 LEU A N 1
ATOM 645 C CA . LEU A 1 82 ? -3.505 4.075 3.424 1.00 70.38 82 LEU A CA 1
ATOM 646 C C . LEU A 1 82 ? -4.930 3.522 3.245 1.00 70.38 82 LEU A C 1
ATOM 648 O O . LEU A 1 82 ? -5.710 3.457 4.193 1.00 70.38 82 LEU A O 1
ATOM 652 N N . ILE A 1 83 ? -5.293 3.132 2.024 1.00 72.50 83 ILE A N 1
ATOM 653 C CA . ILE A 1 83 ? -6.669 2.740 1.695 1.00 72.50 83 ILE A CA 1
ATOM 654 C C . ILE A 1 83 ? -6.931 1.276 2.057 1.00 72.50 83 ILE A C 1
ATOM 656 O O . ILE A 1 83 ? -7.985 0.959 2.610 1.00 72.50 83 ILE A O 1
ATOM 660 N N . TYR A 1 84 ? -5.981 0.382 1.771 1.00 69.88 84 TYR A N 1
ATOM 661 C CA . TYR A 1 84 ? -6.183 -1.059 1.926 1.00 69.88 84 TYR A CA 1
ATOM 662 C C . TYR A 1 84 ? -5.676 -1.613 3.254 1.00 69.88 84 TYR A C 1
ATOM 664 O O . TYR A 1 84 ? -6.327 -2.485 3.830 1.00 69.88 84 TYR A O 1
ATOM 672 N N . LEU A 1 85 ? -4.533 -1.137 3.758 1.00 69.81 85 LEU A N 1
ATOM 673 C CA . LEU A 1 85 ? -3.930 -1.711 4.964 1.00 69.81 85 LEU A CA 1
ATOM 674 C C . LEU A 1 85 ? -4.402 -1.029 6.252 1.00 69.81 85 LEU A C 1
ATOM 676 O O . LEU A 1 85 ? -4.520 -1.698 7.280 1.00 69.81 85 LEU A O 1
ATOM 680 N N . THR A 1 86 ? -4.686 0.275 6.238 1.00 69.12 86 THR A N 1
ATOM 681 C CA . THR A 1 86 ? -5.037 1.031 7.455 1.00 69.12 86 THR A CA 1
ATOM 682 C C . THR A 1 86 ? -6.335 0.557 8.133 1.00 69.12 86 THR A C 1
ATOM 684 O O . THR A 1 86 ? -6.319 0.366 9.352 1.00 69.12 86 THR A O 1
ATOM 687 N N . PRO A 1 87 ? -7.454 0.284 7.427 1.00 71.69 87 PRO A N 1
ATOM 688 C CA . PRO A 1 87 ? -8.679 -0.193 8.080 1.00 71.69 87 PRO A CA 1
ATOM 689 C C . PRO A 1 87 ? -8.531 -1.543 8.818 1.00 71.69 87 PRO A C 1
ATOM 691 O O . PRO A 1 87 ? -8.906 -1.620 9.991 1.00 71.69 87 PRO A O 1
ATOM 694 N N . PRO A 1 88 ? -7.960 -2.611 8.220 1.00 71.12 88 PRO A N 1
ATOM 695 C CA . PRO A 1 88 ? -7.793 -3.879 8.928 1.00 71.12 88 PRO A CA 1
ATOM 696 C C . PRO A 1 88 ? -6.728 -3.796 10.027 1.00 71.12 88 PRO A C 1
ATOM 698 O O . PRO A 1 88 ? -6.935 -4.332 11.118 1.00 71.12 88 PRO A O 1
ATOM 701 N N . THR A 1 89 ? -5.619 -3.084 9.797 1.00 67.38 89 THR A N 1
ATOM 702 C CA . THR A 1 89 ? -4.555 -2.971 10.809 1.00 67.38 89 THR A CA 1
ATOM 703 C C . THR A 1 89 ? -4.984 -2.127 12.008 1.00 67.38 89 THR A C 1
ATOM 705 O O . THR A 1 89 ? -4.671 -2.506 13.135 1.00 67.38 89 THR A O 1
ATOM 708 N N . THR A 1 90 ? -5.767 -1.053 11.828 1.00 67.06 90 THR A N 1
ATOM 709 C CA . THR A 1 90 ? -6.367 -0.316 12.960 1.00 67.06 90 THR A CA 1
ATOM 710 C C . THR A 1 90 ? -7.299 -1.197 13.785 1.00 67.06 90 THR A C 1
ATOM 712 O O . THR A 1 90 ? -7.263 -1.142 15.014 1.00 67.06 90 THR A O 1
ATOM 715 N N . LEU A 1 91 ? -8.124 -2.026 13.142 1.00 73.38 91 LEU A N 1
ATOM 716 C CA . LEU A 1 91 ? -9.056 -2.915 13.840 1.00 73.38 91 LEU A CA 1
ATOM 717 C C . LEU A 1 91 ? -8.305 -3.994 14.638 1.00 73.38 91 LEU A C 1
ATOM 719 O O . LEU A 1 91 ? -8.663 -4.283 15.781 1.00 73.38 91 LEU A O 1
ATOM 723 N N . MET A 1 92 ? -7.214 -4.518 14.077 1.00 70.44 92 MET A N 1
ATOM 724 C CA . MET A 1 92 ? -6.327 -5.469 14.745 1.00 70.44 92 MET A CA 1
ATOM 725 C C . MET A 1 92 ? -5.584 -4.822 15.929 1.00 70.44 92 MET A C 1
ATOM 727 O O . MET A 1 92 ? -5.632 -5.348 17.037 1.00 70.44 92 MET A O 1
ATOM 731 N N . LEU A 1 93 ? -4.991 -3.635 15.746 1.00 65.25 93 LEU A N 1
ATOM 732 C CA . LEU A 1 93 ? -4.294 -2.871 16.797 1.00 65.25 93 LEU A CA 1
ATOM 733 C C . LEU A 1 93 ? -5.213 -2.440 17.951 1.00 65.25 93 LEU A C 1
ATOM 735 O O . LEU A 1 93 ? -4.748 -2.301 19.083 1.00 65.25 93 LEU A O 1
ATOM 739 N N . ARG A 1 94 ? -6.515 -2.258 17.697 1.00 64.81 94 ARG A N 1
ATOM 740 C CA . ARG A 1 94 ? -7.507 -1.985 18.751 1.00 64.81 94 ARG A CA 1
ATOM 741 C C . ARG A 1 94 ? -7.750 -3.170 19.674 1.00 64.81 94 ARG A C 1
ATOM 743 O O . ARG A 1 94 ? -8.003 -2.951 20.853 1.00 64.81 94 ARG A O 1
ATOM 750 N N . ARG A 1 95 ? -7.691 -4.399 19.156 1.00 67.94 95 ARG A N 1
ATOM 751 C CA . ARG A 1 95 ? -7.894 -5.618 19.958 1.00 67.94 95 ARG A CA 1
ATOM 752 C C . ARG A 1 95 ? -6.666 -6.037 20.755 1.00 67.94 95 ARG A C 1
ATOM 754 O O . ARG A 1 95 ? -6.762 -6.916 21.601 1.00 67.94 95 ARG A O 1
ATOM 761 N N . VAL A 1 96 ? -5.521 -5.437 20.467 1.00 64.38 96 VAL A N 1
ATOM 762 C CA . VAL A 1 96 ? -4.236 -5.866 20.992 1.00 64.38 96 VAL A CA 1
ATOM 763 C C . VAL A 1 96 ? -3.790 -4.942 22.132 1.00 64.38 96 VAL A C 1
ATOM 765 O O . VAL A 1 96 ? -3.927 -3.718 22.059 1.00 64.38 96 VAL A O 1
ATOM 768 N N . GLU A 1 97 ? -3.252 -5.541 23.197 1.00 61.03 97 GLU A N 1
ATOM 769 C CA . GLU A 1 97 ? -2.789 -4.841 24.399 1.00 61.03 97 GLU A CA 1
ATOM 770 C C . GLU A 1 97 ? -1.737 -3.760 24.095 1.00 61.03 97 GLU A C 1
ATOM 772 O O . GLU A 1 97 ? -0.933 -3.868 23.164 1.00 61.03 97 GLU A O 1
ATOM 777 N N . ALA A 1 98 ? -1.687 -2.721 24.938 1.00 60.09 98 ALA A N 1
ATOM 778 C CA . ALA A 1 98 ? -0.791 -1.570 24.784 1.00 60.09 98 ALA A CA 1
ATOM 779 C C . ALA A 1 98 ? 0.702 -1.945 24.637 1.00 60.09 98 ALA A C 1
ATOM 781 O O . ALA A 1 98 ? 1.458 -1.217 23.991 1.00 60.09 98 ALA A O 1
ATOM 782 N N . LYS A 1 99 ? 1.125 -3.104 25.164 1.00 54.56 99 LYS A N 1
ATOM 783 C CA . LYS A 1 99 ? 2.490 -3.640 25.025 1.00 54.56 99 LYS A CA 1
ATOM 784 C C . LYS A 1 99 ? 2.854 -3.956 23.567 1.00 54.56 99 LYS A C 1
ATOM 786 O O . LYS A 1 99 ? 3.960 -3.638 23.137 1.00 54.56 99 LYS A O 1
ATOM 791 N N . ASN A 1 100 ? 1.915 -4.477 22.777 1.00 57.84 100 ASN A N 1
ATOM 792 C CA . ASN A 1 100 ? 2.144 -4.788 21.361 1.00 57.84 100 ASN A CA 1
ATOM 793 C C . ASN A 1 100 ? 2.077 -3.543 20.455 1.00 57.84 100 ASN A C 1
ATOM 795 O O . ASN A 1 100 ? 2.535 -3.577 19.315 1.00 57.84 100 ASN A O 1
ATOM 799 N N . ARG A 1 101 ? 1.556 -2.410 20.948 1.00 57.84 101 ARG A N 1
ATOM 800 C CA . ARG A 1 101 ? 1.602 -1.137 20.202 1.00 57.84 101 ARG A CA 1
ATOM 801 C C . ARG A 1 101 ? 3.035 -0.608 20.069 1.00 57.84 101 ARG A C 1
ATOM 803 O O . ARG A 1 101 ? 3.369 -0.012 19.049 1.00 57.84 101 ARG A O 1
ATOM 810 N N . ARG A 1 102 ? 3.907 -0.882 21.053 1.00 60.91 102 ARG A N 1
ATOM 811 C CA . ARG A 1 102 ? 5.356 -0.606 20.949 1.00 60.91 102 ARG A CA 1
ATOM 812 C C . ARG A 1 102 ? 6.035 -1.492 19.905 1.00 60.91 102 ARG A C 1
ATOM 814 O O . ARG A 1 102 ? 6.907 -1.013 19.191 1.00 60.91 102 ARG A O 1
ATOM 821 N N . PHE A 1 103 ? 5.593 -2.743 19.777 1.00 61.50 103 PHE A N 1
ATOM 822 C CA . PHE A 1 103 ? 6.092 -3.667 18.757 1.00 61.50 103 PHE A CA 1
ATOM 823 C C . PHE A 1 103 ? 5.787 -3.164 17.337 1.00 61.50 103 PHE A C 1
ATOM 825 O O . PHE A 1 103 ? 6.678 -3.132 16.495 1.00 61.50 103 PHE A O 1
ATOM 832 N N . GLY A 1 104 ? 4.578 -2.638 17.099 1.00 62.25 104 GLY A N 1
ATOM 833 C CA . GLY A 1 104 ? 4.236 -1.982 15.829 1.00 62.25 104 GLY A CA 1
ATOM 834 C C . GLY A 1 104 ? 5.147 -0.795 15.483 1.00 62.25 104 GLY A C 1
ATOM 835 O O . GLY A 1 104 ? 5.500 -0.612 14.322 1.00 62.25 104 GLY A O 1
ATOM 836 N N . ARG A 1 105 ? 5.591 -0.024 16.484 1.00 65.25 105 ARG A N 1
ATOM 837 C CA . ARG A 1 105 ? 6.535 1.091 16.290 1.00 65.25 105 ARG A CA 1
ATOM 838 C C . ARG A 1 105 ? 7.941 0.606 15.911 1.00 65.25 105 ARG A C 1
ATOM 840 O O . ARG A 1 105 ? 8.532 1.149 14.987 1.00 65.25 105 ARG A O 1
ATOM 847 N N . SER A 1 106 ? 8.425 -0.456 16.554 1.00 67.12 106 SER A N 1
ATOM 848 C CA . SER A 1 106 ? 9.729 -1.070 16.250 1.00 67.12 106 SER A CA 1
ATOM 849 C C . SER A 1 106 ? 9.767 -1.737 14.862 1.00 67.12 106 SER A C 1
ATOM 851 O O . SER A 1 106 ? 10.790 -1.707 14.176 1.00 67.12 106 SER A O 1
ATOM 853 N N . ILE A 1 107 ? 8.630 -2.263 14.391 1.00 69.38 107 ILE A N 1
ATOM 854 C CA . ILE A 1 107 ? 8.482 -2.752 13.010 1.00 69.38 107 ILE A CA 1
ATOM 855 C C . ILE A 1 107 ? 8.640 -1.608 12.000 1.00 69.38 107 ILE A C 1
ATOM 857 O O . ILE A 1 107 ? 9.335 -1.775 11.003 1.00 69.38 107 ILE A O 1
ATOM 861 N N . VAL A 1 108 ? 8.036 -0.442 12.257 1.00 70.62 108 VAL A N 1
ATOM 862 C CA . VAL A 1 108 ? 8.171 0.740 11.383 1.00 70.62 108 VAL A CA 1
ATOM 863 C C . VAL A 1 108 ? 9.622 1.236 11.340 1.00 70.62 108 VAL A C 1
ATOM 865 O O . VAL A 1 108 ? 10.112 1.582 10.269 1.00 70.62 108 VAL A O 1
ATOM 868 N N . GLU A 1 109 ? 10.331 1.206 12.471 1.00 74.44 109 GLU A N 1
ATOM 869 C CA . GLU A 1 109 ? 11.764 1.539 12.543 1.00 74.44 109 GLU A CA 1
ATOM 870 C C . GLU A 1 109 ? 12.644 0.537 11.778 1.00 74.44 109 GLU A C 1
ATOM 872 O O . GLU A 1 109 ? 13.598 0.931 11.119 1.00 74.44 109 GLU A O 1
ATOM 877 N N . SER A 1 110 ? 12.312 -0.754 11.801 1.00 73.56 110 SER A N 1
ATOM 878 C CA . SER A 1 110 ? 13.045 -1.760 11.016 1.00 73.56 110 SER A CA 1
ATOM 879 C C . SER A 1 110 ? 12.743 -1.644 9.515 1.00 73.56 110 SER A C 1
ATOM 881 O O . SER A 1 110 ? 13.630 -1.797 8.677 1.00 73.56 110 SER A O 1
ATOM 883 N N . LEU A 1 111 ? 11.492 -1.329 9.162 1.00 74.00 111 LEU A N 1
ATOM 884 C CA . LEU A 1 111 ? 11.056 -1.112 7.780 1.00 74.00 111 LEU A CA 1
ATOM 885 C C . LEU A 1 111 ? 11.698 0.125 7.148 1.00 74.00 111 LEU A C 1
ATOM 887 O O . LEU A 1 111 ? 11.944 0.109 5.945 1.00 74.00 111 LEU A O 1
ATOM 891 N N . SER A 1 112 ? 12.007 1.167 7.924 1.00 71.44 112 SER A N 1
ATOM 892 C CA . SER A 1 112 ? 12.677 2.361 7.391 1.00 71.44 112 SER A CA 1
ATOM 893 C C . SER A 1 112 ? 14.104 2.057 6.922 1.00 71.44 112 SER A C 1
ATOM 895 O O . SER A 1 112 ? 14.531 2.572 5.889 1.00 71.44 112 SER A O 1
ATOM 897 N N . LEU A 1 113 ? 14.813 1.150 7.603 1.00 79.19 113 LEU A N 1
ATOM 898 C CA . LEU A 1 113 ? 16.132 0.677 7.174 1.00 79.19 113 LEU A CA 1
ATOM 899 C C . LEU A 1 113 ? 16.048 -0.117 5.865 1.00 79.19 113 LEU A C 1
ATOM 901 O O . LEU A 1 113 ? 16.850 0.100 4.958 1.00 79.19 113 LEU A O 1
ATOM 905 N N . VAL A 1 114 ? 15.043 -0.989 5.738 1.00 78.62 114 VAL A N 1
ATOM 906 C CA . VAL A 1 114 ? 14.777 -1.738 4.496 1.00 78.62 114 VAL A CA 1
ATOM 907 C C . VAL A 1 114 ? 14.412 -0.788 3.350 1.00 78.62 114 VAL A C 1
ATOM 909 O O . VAL A 1 114 ? 14.850 -0.985 2.217 1.00 78.62 114 VAL A O 1
ATOM 912 N N . TRP A 1 115 ? 13.662 0.274 3.645 1.00 79.75 115 TRP A N 1
ATOM 913 C CA . TRP A 1 115 ? 13.283 1.294 2.672 1.00 79.75 115 TRP A CA 1
ATOM 914 C C . TRP A 1 115 ? 14.505 2.060 2.145 1.00 79.75 115 TRP A C 1
ATOM 916 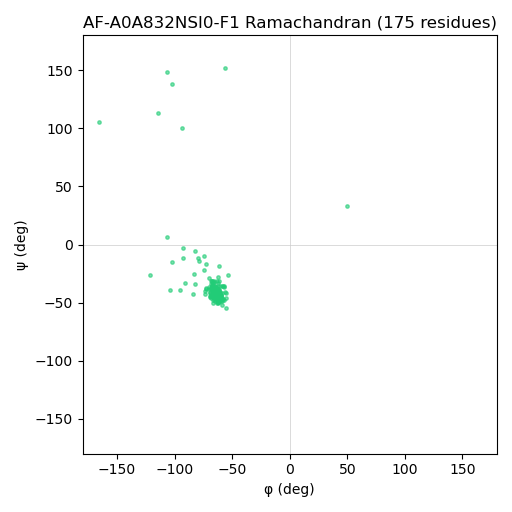O O . TRP A 1 115 ? 14.700 2.140 0.931 1.00 79.75 115 TRP A O 1
ATOM 926 N N . ILE A 1 116 ? 15.390 2.529 3.033 1.00 80.12 116 ILE A N 1
ATOM 927 C CA . ILE A 1 116 ? 16.648 3.193 2.644 1.00 80.12 116 ILE A CA 1
ATOM 928 C C . ILE A 1 116 ? 17.531 2.245 1.823 1.00 80.12 116 ILE A C 1
ATOM 930 O O . ILE A 1 116 ? 18.061 2.638 0.784 1.00 80.12 116 ILE A O 1
ATOM 934 N N . LEU A 1 117 ? 17.646 0.980 2.235 1.00 83.12 117 LEU A N 1
ATOM 935 C CA . LEU A 1 117 ? 18.419 -0.020 1.500 1.00 83.12 117 LEU A CA 1
ATOM 936 C C . LEU A 1 117 ? 17.866 -0.248 0.084 1.00 83.12 117 LEU A C 1
ATOM 938 O O . LEU A 1 117 ? 18.638 -0.376 -0.864 1.00 83.12 117 LEU A O 1
ATOM 942 N N . SER A 1 118 ? 16.541 -0.254 -0.081 1.00 76.75 118 SER A N 1
ATOM 943 C CA . SER A 1 118 ? 15.908 -0.411 -1.395 1.00 76.75 118 SER A CA 1
ATOM 944 C C . SER A 1 118 ? 16.159 0.777 -2.330 1.00 76.75 118 SER A C 1
ATOM 946 O O . SER A 1 118 ? 16.350 0.569 -3.527 1.00 76.75 118 SER A O 1
ATOM 948 N N . LEU A 1 119 ? 16.263 2.001 -1.797 1.00 75.19 119 LEU A N 1
ATOM 949 C CA . LEU A 1 119 ? 16.663 3.178 -2.576 1.00 75.19 119 LEU A CA 1
ATOM 950 C C . LEU A 1 119 ? 18.114 3.090 -3.054 1.00 75.19 119 LEU A C 1
ATOM 952 O O . LEU A 1 119 ? 18.398 3.407 -4.207 1.00 75.19 119 LEU A O 1
ATOM 956 N N . ILE A 1 120 ? 19.023 2.620 -2.195 1.00 80.56 120 ILE A N 1
ATOM 957 C CA . ILE A 1 120 ? 20.422 2.380 -2.581 1.00 80.56 120 ILE A CA 1
ATOM 958 C C . ILE A 1 120 ? 20.478 1.313 -3.678 1.00 80.56 120 ILE A C 1
ATOM 960 O O . ILE A 1 120 ? 21.187 1.479 -4.668 1.00 80.56 120 ILE A O 1
ATOM 964 N N . LEU A 1 121 ? 19.694 0.241 -3.540 1.00 75.50 121 LEU A N 1
ATOM 965 C CA . LEU A 1 121 ? 19.642 -0.835 -4.526 1.00 75.50 121 LEU A CA 1
ATOM 966 C C . LEU A 1 121 ? 19.113 -0.351 -5.886 1.00 75.50 121 LEU A C 1
ATOM 968 O O . LEU A 1 121 ? 19.654 -0.741 -6.919 1.00 75.50 121 LEU A O 1
ATOM 972 N N . LEU A 1 122 ? 18.108 0.530 -5.888 1.00 71.06 122 LEU A N 1
ATOM 973 C CA . LEU A 1 122 ? 17.600 1.181 -7.098 1.00 71.06 122 LEU A CA 1
ATOM 974 C C . LEU A 1 122 ? 18.664 2.074 -7.751 1.00 71.06 122 LEU A C 1
ATOM 976 O O . LEU A 1 122 ? 18.901 1.945 -8.951 1.00 71.06 122 LEU A O 1
ATOM 980 N N . ALA A 1 123 ? 19.372 2.893 -6.969 1.00 74.31 123 ALA A N 1
ATOM 981 C CA . ALA A 1 123 ? 20.452 3.743 -7.478 1.00 74.31 123 ALA A CA 1
ATOM 982 C C . ALA A 1 123 ? 21.604 2.925 -8.093 1.00 74.31 123 ALA A C 1
ATOM 984 O O . ALA A 1 123 ? 22.111 3.258 -9.164 1.00 74.31 123 ALA A O 1
ATOM 985 N N . VAL A 1 124 ? 21.985 1.812 -7.457 1.00 74.31 124 VAL A N 1
ATOM 986 C CA . VAL A 1 124 ? 22.983 0.879 -8.003 1.00 74.31 124 VAL A CA 1
ATOM 987 C C . VAL A 1 124 ? 22.460 0.214 -9.278 1.00 74.31 124 VAL A C 1
ATOM 989 O O . VAL A 1 124 ? 23.197 0.087 -10.251 1.00 74.31 124 VAL A O 1
ATOM 992 N N . SER A 1 125 ? 21.187 -0.185 -9.316 1.00 71.38 125 SER A N 1
ATOM 993 C CA . SER A 1 125 ? 20.616 -0.856 -10.489 1.00 71.38 125 SER A CA 1
ATOM 994 C C . SER A 1 125 ? 20.625 0.009 -11.754 1.00 71.38 125 SER A C 1
ATOM 996 O O . SER A 1 125 ? 20.848 -0.531 -12.842 1.00 71.38 125 SER A O 1
ATOM 998 N N . GLU A 1 126 ? 20.473 1.327 -11.601 1.00 65.62 126 GLU A N 1
ATOM 999 C CA . GLU A 1 126 ? 20.549 2.296 -12.697 1.00 65.62 126 GLU A CA 1
ATOM 1000 C C . GLU A 1 126 ? 21.971 2.378 -13.263 1.00 65.62 126 GLU A C 1
ATOM 1002 O O . GLU A 1 126 ? 22.187 2.277 -14.471 1.00 65.62 126 GLU A O 1
ATOM 1007 N N . PHE A 1 127 ? 22.972 2.422 -12.379 1.00 71.56 127 PHE A N 1
ATOM 1008 C CA . PHE A 1 127 ? 24.380 2.469 -12.774 1.00 71.56 127 PHE A CA 1
ATOM 1009 C C . PHE A 1 127 ? 24.806 1.241 -13.598 1.00 71.56 127 PHE A C 1
ATOM 1011 O O . PHE A 1 127 ? 25.591 1.353 -14.540 1.00 71.56 127 PHE A O 1
ATOM 1018 N N . PHE A 1 128 ? 24.255 0.068 -13.275 1.00 74.06 128 PHE A N 1
ATOM 1019 C CA . PHE A 1 128 ? 24.552 -1.195 -13.960 1.00 74.06 128 PHE A CA 1
ATOM 1020 C C . PHE A 1 128 ? 23.585 -1.532 -15.111 1.00 74.06 128 PHE A C 1
ATOM 1022 O O . PHE A 1 128 ? 23.780 -2.554 -15.773 1.00 74.06 128 PHE A O 1
ATOM 1029 N N . LYS A 1 129 ? 22.545 -0.717 -15.360 1.00 68.94 129 LYS A N 1
ATOM 1030 C CA . LYS A 1 129 ? 21.472 -0.974 -16.348 1.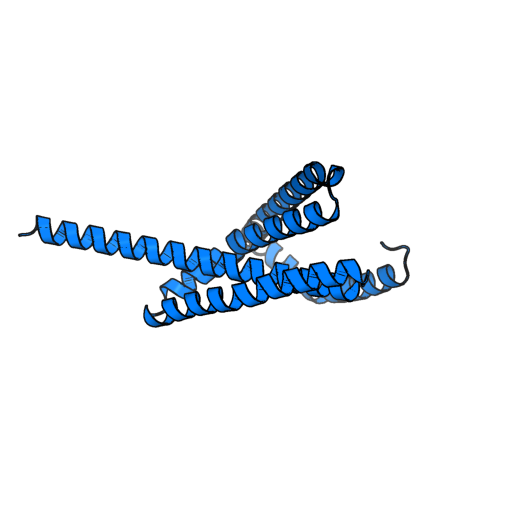00 68.94 129 LYS A CA 1
ATOM 1031 C C . LYS A 1 129 ? 20.853 -2.378 -16.231 1.00 68.94 129 LYS A C 1
ATOM 1033 O O . LYS A 1 129 ? 20.466 -3.004 -17.222 1.00 68.94 129 LYS A O 1
ATOM 1038 N N . ALA A 1 130 ? 20.776 -2.904 -15.010 1.00 69.38 130 ALA A N 1
ATOM 1039 C CA . ALA A 1 130 ? 20.361 -4.278 -14.749 1.00 69.38 130 ALA A CA 1
ATOM 1040 C C . ALA A 1 130 ? 18.852 -4.352 -14.455 1.00 69.38 130 ALA A C 1
ATOM 1042 O O . ALA A 1 130 ? 18.408 -4.127 -13.328 1.00 69.38 130 ALA A O 1
ATOM 1043 N N . ALA A 1 131 ? 18.058 -4.737 -15.460 1.00 65.44 131 ALA A N 1
ATOM 1044 C CA . ALA A 1 131 ? 16.592 -4.774 -15.374 1.00 65.44 131 ALA A CA 1
ATOM 1045 C C . ALA A 1 131 ? 16.047 -5.658 -14.230 1.00 65.44 131 ALA A C 1
ATOM 1047 O O . ALA A 1 131 ? 15.053 -5.311 -13.591 1.00 65.44 131 ALA A O 1
ATOM 1048 N N . LEU A 1 132 ? 16.713 -6.780 -13.929 1.00 69.44 132 LEU A N 1
ATOM 1049 C CA . LEU A 1 132 ? 16.313 -7.667 -12.831 1.00 69.44 132 LEU A CA 1
ATOM 1050 C C . LEU A 1 132 ? 16.498 -6.998 -11.463 1.00 69.44 132 LEU A C 1
ATOM 1052 O O . LEU A 1 132 ? 15.577 -7.032 -10.651 1.00 69.44 132 LEU A O 1
ATOM 1056 N N . LEU A 1 133 ? 17.632 -6.329 -11.228 1.00 66.38 133 LEU A N 1
ATOM 1057 C CA . LEU A 1 133 ? 17.890 -5.635 -9.961 1.00 66.38 133 LEU A CA 1
ATOM 1058 C C . LEU A 1 133 ? 16.934 -4.456 -9.762 1.00 66.38 133 LEU A C 1
ATOM 1060 O O . LEU A 1 133 ? 16.443 -4.263 -8.653 1.00 66.38 133 LEU A O 1
ATOM 1064 N N . CYS A 1 134 ? 16.619 -3.726 -10.834 1.00 67.69 134 CYS A N 1
ATOM 1065 C CA . CYS A 1 134 ? 15.665 -2.620 -10.787 1.00 67.69 134 CYS A CA 1
ATOM 1066 C C . CYS A 1 134 ? 14.253 -3.111 -10.423 1.00 67.69 134 CYS A C 1
ATOM 1068 O O . CYS A 1 134 ? 13.628 -2.583 -9.506 1.00 67.69 134 CYS A O 1
ATOM 1070 N N . SER A 1 135 ? 13.777 -4.193 -11.053 1.00 67.94 135 SER A N 1
ATOM 1071 C CA . SER A 1 135 ? 12.454 -4.759 -10.741 1.00 67.94 135 SER A CA 1
ATOM 1072 C C . SER A 1 135 ? 12.341 -5.285 -9.304 1.00 67.94 135 SER A C 1
ATOM 1074 O O . SER A 1 135 ? 11.336 -5.042 -8.634 1.00 67.94 135 SER A O 1
ATOM 1076 N N . VAL A 1 136 ? 13.387 -5.951 -8.801 1.00 73.88 136 VAL A N 1
ATOM 1077 C CA . VAL A 1 136 ? 13.434 -6.456 -7.421 1.00 73.88 136 VAL A CA 1
ATOM 1078 C C . VAL A 1 136 ? 13.512 -5.297 -6.427 1.00 73.88 136 VAL A C 1
ATOM 1080 O O . VAL A 1 136 ? 12.743 -5.269 -5.468 1.00 73.88 136 VAL A O 1
ATOM 1083 N N . GLY A 1 137 ? 14.374 -4.307 -6.676 1.00 73.75 137 GLY A N 1
ATOM 1084 C CA . GLY A 1 137 ? 14.492 -3.110 -5.842 1.00 73.75 137 GLY A CA 1
ATOM 1085 C C . GLY A 1 137 ? 13.186 -2.320 -5.774 1.00 73.75 137 GLY A C 1
ATOM 1086 O O . GLY A 1 137 ? 12.738 -1.971 -4.683 1.00 73.75 137 GLY A O 1
ATOM 1087 N N . ALA A 1 138 ? 12.516 -2.131 -6.912 1.00 72.25 138 ALA A N 1
ATOM 1088 C CA . ALA A 1 138 ? 11.230 -1.446 -6.983 1.00 72.25 138 ALA A CA 1
ATOM 1089 C C . ALA A 1 138 ? 10.133 -2.210 -6.226 1.00 72.25 138 ALA A C 1
ATOM 1091 O O . ALA A 1 138 ? 9.364 -1.604 -5.481 1.00 72.25 138 ALA A O 1
ATOM 1092 N N . ALA A 1 139 ? 10.080 -3.541 -6.344 1.00 72.94 139 ALA A N 1
ATOM 1093 C CA . ALA A 1 139 ? 9.116 -4.358 -5.607 1.00 72.94 139 ALA A CA 1
ATOM 1094 C C . ALA A 1 139 ? 9.327 -4.282 -4.083 1.00 72.94 139 ALA A C 1
ATOM 1096 O O . ALA A 1 139 ? 8.361 -4.149 -3.323 1.00 72.94 139 ALA A O 1
ATOM 1097 N N . VAL A 1 140 ? 10.582 -4.322 -3.625 1.00 76.56 140 VAL A N 1
ATOM 1098 C CA . VAL A 1 140 ? 10.939 -4.186 -2.200 1.00 76.56 140 VAL A CA 1
ATOM 1099 C C . VAL A 1 140 ? 10.630 -2.773 -1.689 1.00 76.56 140 VAL A C 1
ATOM 1101 O O . VAL A 1 140 ? 10.087 -2.604 -0.595 1.00 76.56 140 VAL A O 1
ATOM 1104 N N . PHE A 1 141 ? 10.892 -1.752 -2.503 1.00 75.00 141 PHE A N 1
ATOM 1105 C CA . PHE A 1 141 ? 10.567 -0.364 -2.186 1.00 75.00 141 PHE A CA 1
ATOM 1106 C C . PHE A 1 141 ? 9.053 -0.154 -2.030 1.00 75.00 141 PHE A C 1
ATOM 1108 O O . PHE A 1 141 ? 8.587 0.361 -1.011 1.00 75.00 141 PHE A O 1
ATOM 1115 N N . VAL A 1 142 ? 8.264 -0.619 -3.001 1.00 77.44 142 VAL A N 1
ATOM 1116 C CA . VAL A 1 142 ? 6.795 -0.518 -3.002 1.00 77.44 142 VAL A CA 1
ATOM 1117 C C . VAL A 1 142 ? 6.190 -1.272 -1.818 1.00 77.44 142 VAL A C 1
ATOM 1119 O O . VAL A 1 142 ? 5.396 -0.709 -1.061 1.00 77.44 142 VAL A O 1
ATOM 1122 N N . SER A 1 143 ? 6.594 -2.527 -1.609 1.00 71.00 143 SER A N 1
ATOM 1123 C CA . SER A 1 143 ? 6.070 -3.351 -0.511 1.00 71.00 143 SER A CA 1
ATOM 1124 C C . SER A 1 143 ? 6.414 -2.781 0.868 1.00 71.00 143 SER A C 1
ATOM 1126 O O . SER A 1 143 ? 5.533 -2.716 1.731 1.00 71.00 143 SER A O 1
ATOM 1128 N N . SER A 1 144 ? 7.643 -2.294 1.075 1.00 73.75 144 SER A N 1
ATOM 1129 C CA . SER A 1 144 ? 8.021 -1.665 2.347 1.00 73.75 144 SER A CA 1
ATOM 1130 C C . SER A 1 144 ? 7.294 -0.335 2.577 1.00 73.75 144 SER A C 1
ATOM 1132 O O . SER A 1 144 ? 6.840 -0.087 3.694 1.00 73.75 144 SER A O 1
ATOM 1134 N N . THR A 1 145 ? 7.071 0.469 1.530 1.00 76.69 145 THR A N 1
ATOM 1135 C CA . THR A 1 145 ? 6.302 1.726 1.612 1.00 76.69 145 THR A CA 1
ATOM 1136 C C . THR A 1 145 ? 4.850 1.470 2.024 1.00 76.69 145 THR A C 1
ATOM 1138 O O . THR A 1 145 ? 4.344 2.119 2.942 1.00 76.69 145 THR A O 1
ATOM 1141 N N . ILE A 1 146 ? 4.188 0.489 1.397 1.00 76.19 146 ILE A N 1
ATOM 1142 C CA . ILE A 1 146 ? 2.807 0.091 1.725 1.00 76.19 146 ILE A CA 1
ATOM 1143 C C . ILE A 1 146 ? 2.704 -0.329 3.196 1.00 76.19 146 ILE A C 1
ATOM 1145 O O . ILE A 1 146 ? 1.802 0.115 3.912 1.00 76.19 146 ILE A O 1
ATOM 1149 N N . MET A 1 147 ? 3.640 -1.163 3.658 1.00 76.50 147 MET A N 1
ATOM 1150 C CA . MET A 1 147 ? 3.651 -1.665 5.031 1.00 76.50 147 MET A CA 1
ATOM 1151 C C . MET A 1 147 ? 3.907 -0.538 6.045 1.00 76.50 147 MET A C 1
ATOM 1153 O O . MET A 1 147 ? 3.217 -0.450 7.064 1.00 76.50 147 MET A O 1
ATOM 1157 N N . MET A 1 148 ? 4.854 0.356 5.742 1.00 71.62 148 MET A N 1
ATOM 1158 C CA . MET A 1 148 ? 5.218 1.487 6.596 1.00 71.62 148 MET A CA 1
ATOM 1159 C C . MET A 1 148 ? 4.051 2.467 6.765 1.00 71.62 148 MET A C 1
ATOM 1161 O O . MET A 1 148 ? 3.710 2.829 7.893 1.00 71.62 148 MET A O 1
ATOM 1165 N N . VAL A 1 149 ? 3.397 2.854 5.665 1.00 76.50 149 VAL A N 1
ATOM 1166 C CA . VAL A 1 149 ? 2.253 3.782 5.688 1.00 76.50 149 VAL A CA 1
ATOM 1167 C C . VAL A 1 149 ? 1.037 3.142 6.356 1.00 76.50 149 VAL A C 1
ATOM 1169 O O . VAL A 1 149 ? 0.399 3.772 7.200 1.00 76.50 149 VAL A O 1
ATOM 1172 N N . GLY A 1 150 ? 0.753 1.875 6.046 1.00 76.56 150 GLY A N 1
ATOM 1173 C CA . GLY A 1 150 ? -0.362 1.135 6.632 1.00 76.56 150 GLY A CA 1
ATOM 1174 C C . GLY A 1 150 ? -0.276 1.028 8.156 1.00 76.56 150 GLY A C 1
ATOM 1175 O O . GLY A 1 150 ? -1.224 1.389 8.856 1.00 76.56 150 GLY A O 1
ATOM 1176 N N . ILE A 1 151 ? 0.869 0.577 8.681 1.00 75.56 151 ILE A N 1
ATOM 1177 C CA . ILE A 1 151 ? 1.079 0.401 10.128 1.00 75.56 151 ILE A CA 1
ATOM 1178 C C . ILE A 1 151 ? 1.244 1.759 10.825 1.00 75.56 151 ILE A C 1
ATOM 1180 O O . ILE A 1 151 ? 0.649 1.978 11.884 1.00 75.56 151 ILE A O 1
ATOM 1184 N N . GLY A 1 152 ? 1.997 2.690 10.229 1.00 76.12 152 GLY A N 1
ATOM 1185 C CA . GLY A 1 152 ? 2.235 4.023 10.787 1.00 76.12 152 GLY A CA 1
ATOM 1186 C C . GLY A 1 152 ? 0.947 4.828 10.973 1.00 76.12 152 GLY A C 1
ATOM 1187 O O . GLY A 1 152 ? 0.698 5.348 12.065 1.00 76.12 152 GLY A O 1
ATOM 1188 N N .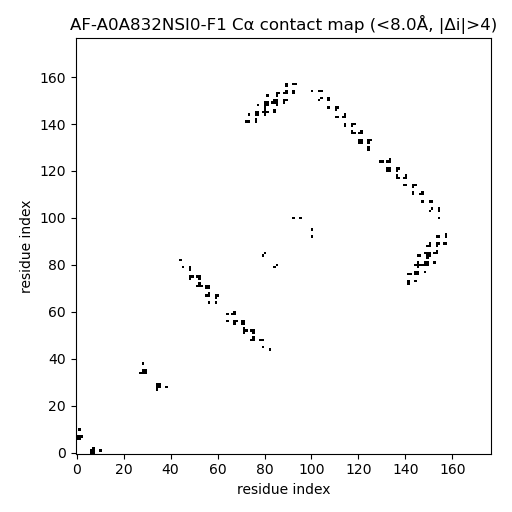 ALA A 1 153 ? 0.080 4.858 9.955 1.00 75.44 153 ALA A N 1
ATOM 1189 C CA . ALA A 1 153 ? -1.226 5.511 10.045 1.00 75.44 153 ALA A CA 1
ATOM 1190 C C . ALA A 1 153 ? -2.100 4.876 11.140 1.00 75.44 153 ALA A C 1
ATOM 1192 O O . ALA A 1 153 ? -2.732 5.582 11.928 1.00 75.44 153 ALA A O 1
ATOM 1193 N N . SER A 1 154 ? -2.089 3.547 11.254 1.00 73.00 154 SER A N 1
ATOM 1194 C CA . SER A 1 154 ? -2.880 2.829 12.255 1.00 73.00 154 SER A CA 1
ATOM 1195 C C . SER A 1 154 ? -2.431 3.086 13.691 1.00 73.00 154 SER A C 1
ATOM 1197 O O . SER A 1 154 ? -3.271 3.254 14.583 1.00 73.00 154 SER A O 1
ATOM 1199 N N . VAL A 1 155 ? -1.119 3.166 13.922 1.00 73.94 155 VAL A N 1
ATOM 1200 C CA . VAL A 1 155 ? -0.553 3.548 15.223 1.00 73.94 155 VAL A CA 1
ATOM 1201 C C . VAL A 1 155 ? -0.918 4.995 15.559 1.00 73.94 155 VAL A C 1
ATOM 1203 O O . VAL A 1 155 ? -1.382 5.256 16.670 1.00 73.94 155 VAL A O 1
ATOM 1206 N N . TRP A 1 156 ? -0.795 5.919 14.600 1.00 75.75 156 TRP A N 1
ATOM 1207 C CA . TRP A 1 156 ? -1.147 7.330 14.796 1.00 75.75 156 TRP A CA 1
ATOM 1208 C C . TRP A 1 156 ? -2.628 7.518 15.164 1.00 75.75 156 TRP A C 1
ATOM 1210 O O . TRP A 1 156 ? -2.932 8.168 16.165 1.00 75.75 156 TRP A O 1
ATOM 1220 N N . ILE A 1 157 ? -3.548 6.882 14.424 1.00 76.25 157 ILE A N 1
ATOM 1221 C CA . ILE A 1 157 ? -4.998 6.946 14.691 1.00 76.25 157 ILE A CA 1
ATOM 1222 C C . ILE A 1 157 ? -5.331 6.395 16.084 1.00 76.25 157 ILE A C 1
ATOM 1224 O O . ILE A 1 157 ? -6.173 6.950 16.793 1.00 76.25 157 ILE A O 1
ATOM 1228 N N . THR A 1 158 ? -4.698 5.289 16.480 1.00 73.81 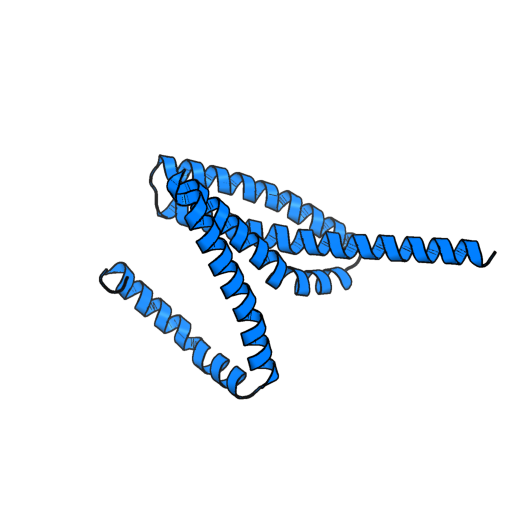158 THR A N 1
ATOM 1229 C CA . THR A 1 158 ? -4.996 4.623 17.757 1.00 73.81 158 THR A CA 1
ATOM 1230 C C . THR A 1 158 ? -4.459 5.417 18.949 1.00 73.81 158 THR A C 1
ATOM 1232 O O . THR A 1 158 ? -5.146 5.517 19.964 1.00 73.81 158 THR A O 1
ATOM 1235 N N . ASN A 1 159 ? -3.272 6.017 18.824 1.00 72.94 159 ASN A N 1
ATOM 1236 C CA . ASN A 1 159 ? -2.698 6.862 19.873 1.00 72.94 159 ASN A CA 1
ATOM 1237 C C . ASN A 1 159 ? -3.497 8.157 20.048 1.00 72.94 159 ASN A C 1
ATOM 1239 O O . ASN A 1 159 ? -3.869 8.484 21.169 1.00 72.94 159 ASN A O 1
ATOM 1243 N N . ARG A 1 160 ? -3.881 8.815 18.944 1.00 75.44 160 ARG A N 1
ATOM 1244 C CA . ARG A 1 160 ? -4.691 10.042 18.992 1.00 75.44 160 ARG A CA 1
ATOM 1245 C C . ARG A 1 160 ? -6.012 9.848 19.743 1.00 75.44 160 ARG A C 1
ATOM 1247 O O . ARG A 1 160 ? -6.405 10.700 20.530 1.00 75.44 160 ARG A O 1
ATOM 1254 N N . ARG A 1 161 ? -6.679 8.705 19.540 1.00 72.81 161 ARG A N 1
ATOM 1255 C CA . ARG A 1 161 ? -7.912 8.369 20.273 1.00 72.81 161 ARG A CA 1
ATOM 1256 C C . ARG A 1 161 ? -7.672 8.105 21.760 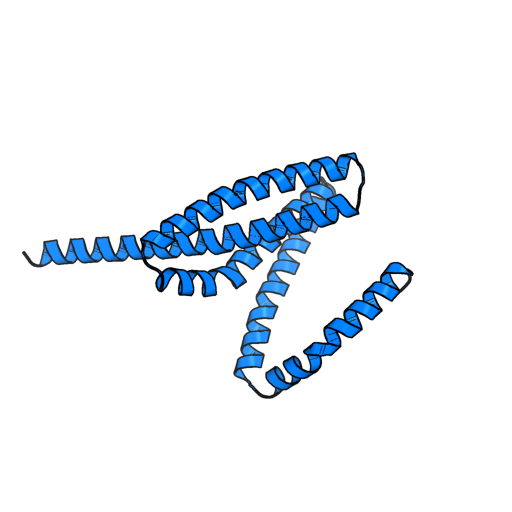1.00 72.81 161 ARG A C 1
ATOM 1258 O O . ARG A 1 161 ? -8.491 8.507 22.576 1.00 72.81 161 ARG A O 1
ATOM 1265 N N . ALA A 1 162 ? -6.568 7.446 22.118 1.00 72.50 162 ALA A N 1
ATOM 1266 C CA . ALA A 1 162 ? -6.231 7.201 23.521 1.00 72.50 162 ALA A CA 1
ATOM 1267 C C . ALA A 1 162 ? -5.986 8.518 24.283 1.00 72.50 162 ALA A C 1
ATOM 1269 O O . ALA A 1 162 ? -6.439 8.666 25.418 1.00 72.50 162 ALA A O 1
ATOM 1270 N N . ASP A 1 163 ? -5.340 9.493 23.639 1.00 74.69 163 ASP A N 1
ATOM 1271 C CA . ASP A 1 163 ? -5.094 10.819 24.216 1.00 74.69 163 ASP A CA 1
ATOM 1272 C C . ASP A 1 163 ? -6.405 11.611 24.415 1.00 74.69 163 ASP A C 1
ATOM 1274 O O . ASP A 1 163 ? -6.598 12.268 25.445 1.00 74.69 163 ASP A O 1
ATOM 1278 N N . GLU A 1 164 ? -7.347 11.503 23.469 1.00 76.88 164 GLU A N 1
ATOM 1279 C CA . GLU A 1 164 ? -8.688 12.096 23.576 1.00 76.88 164 GLU A CA 1
ATOM 1280 C C . GLU A 1 164 ? -9.495 11.494 24.745 1.00 76.88 164 GLU A C 1
ATOM 1282 O O . GLU A 1 164 ? -10.083 12.240 25.536 1.00 76.88 164 GLU A O 1
ATOM 1287 N N . GLU A 1 165 ? -9.478 10.167 24.925 1.00 77.06 165 GLU A N 1
ATOM 1288 C CA . GLU A 1 165 ? -10.165 9.493 26.040 1.00 77.06 165 GLU A CA 1
ATOM 1289 C C . GLU A 1 165 ? -9.597 9.896 27.413 1.00 77.06 165 GLU A C 1
ATOM 1291 O O . GLU A 1 165 ? -10.358 10.144 28.358 1.00 77.06 165 GLU A O 1
ATOM 1296 N N . LEU A 1 166 ? -8.270 10.024 27.529 1.00 76.81 166 LEU A N 1
ATOM 1297 C CA . LEU A 1 166 ? -7.604 10.467 28.760 1.00 76.81 166 LEU A CA 1
ATOM 1298 C C . LEU A 1 166 ? -7.943 11.924 29.107 1.00 76.81 166 LEU A C 1
ATOM 1300 O O . LEU A 1 166 ? -8.214 12.235 30.272 1.00 76.81 166 LEU A O 1
ATOM 1304 N N . SER A 1 167 ? -7.992 12.806 28.105 1.00 75.25 167 SER A N 1
ATOM 1305 C CA . SER A 1 167 ? -8.386 14.212 28.269 1.00 75.25 167 SER A CA 1
ATOM 1306 C C . SER A 1 167 ? -9.836 14.352 28.751 1.00 75.25 167 SER A C 1
ATOM 1308 O O . SER A 1 167 ? -10.119 15.108 29.685 1.00 75.25 167 SER A O 1
ATOM 1310 N N . ILE A 1 168 ? -10.764 13.570 28.188 1.00 79.38 168 ILE A N 1
ATOM 1311 C CA . ILE A 1 168 ? -12.173 13.567 28.612 1.00 79.38 168 ILE A CA 1
ATOM 1312 C C . ILE A 1 168 ? -12.315 13.026 30.043 1.00 79.38 168 ILE A C 1
ATOM 1314 O O . ILE A 1 168 ? -13.040 13.612 30.853 1.00 79.38 168 ILE A O 1
ATOM 1318 N N . ARG A 1 169 ? -11.604 11.943 30.387 1.00 76.75 169 ARG A N 1
ATOM 1319 C CA . ARG A 1 169 ? -11.632 11.353 31.737 1.00 76.75 169 ARG A CA 1
ATOM 1320 C C . ARG A 1 169 ? -11.074 12.309 32.796 1.00 76.75 169 ARG A C 1
ATOM 1322 O O . ARG A 1 169 ? -11.670 12.442 33.862 1.00 76.75 169 ARG A O 1
ATOM 1329 N N . SER A 1 170 ? -9.992 13.019 32.474 1.00 77.38 170 SER A N 1
ATOM 1330 C CA . SER A 1 170 ? -9.411 14.089 33.298 1.00 77.38 170 SER A CA 1
ATOM 1331 C C . SER A 1 170 ? -10.408 15.223 33.569 1.00 77.38 170 SER A C 1
ATOM 1333 O O . SER A 1 170 ? -10.591 15.630 34.719 1.00 77.38 170 SER A O 1
ATOM 1335 N N . LYS A 1 171 ? -11.113 15.695 32.531 1.00 80.44 171 LYS A N 1
ATOM 1336 C CA . LYS A 1 171 ? -12.136 16.744 32.664 1.00 80.44 171 LYS A CA 1
ATOM 1337 C C . LYS A 1 171 ? -13.329 16.299 33.513 1.00 80.44 171 LYS A C 1
ATOM 1339 O O . LYS A 1 171 ? -13.793 17.078 34.338 1.00 80.44 171 LYS A O 1
ATOM 1344 N N . ARG A 1 172 ? -13.797 15.052 33.363 1.00 80.12 172 ARG A N 1
ATOM 1345 C CA . ARG A 1 172 ? -14.880 14.498 34.200 1.00 80.12 172 ARG A CA 1
ATOM 1346 C C . ARG A 1 172 ? -14.490 14.390 35.674 1.00 80.12 172 ARG A C 1
ATOM 1348 O O . ARG A 1 172 ? -15.319 14.676 36.525 1.00 80.12 172 ARG A O 1
ATOM 1355 N N . PHE A 1 173 ? -13.244 14.021 35.972 1.00 80.50 173 PHE A N 1
ATOM 1356 C CA . PHE A 1 173 ? -12.752 13.950 37.350 1.00 80.50 173 PHE A CA 1
ATOM 1357 C C . PHE A 1 173 ? -12.704 15.331 38.023 1.00 80.50 173 PHE A C 1
ATOM 1359 O O . PHE A 1 173 ? -13.074 15.452 39.181 1.00 80.50 173 PHE A O 1
ATOM 1366 N N . LYS A 1 174 ? -12.321 16.384 37.286 1.00 76.81 174 LYS A N 1
ATOM 1367 C CA . LYS A 1 174 ? -12.301 17.767 37.799 1.00 76.81 174 LYS A CA 1
ATOM 1368 C C . LYS A 1 174 ? -13.679 18.422 37.945 1.00 76.81 174 LYS A C 1
ATOM 1370 O O . LYS A 1 174 ? -13.783 19.406 38.655 1.00 76.81 174 LYS A O 1
ATOM 1375 N N . ALA A 1 175 ? -14.698 17.940 37.234 1.00 71.94 175 ALA A N 1
ATOM 1376 C CA . ALA A 1 175 ? -16.049 18.507 37.277 1.00 71.94 175 ALA A CA 1
ATOM 1377 C C . ALA A 1 175 ? -16.965 17.836 38.319 1.00 71.94 175 ALA A C 1
ATOM 1379 O O . ALA A 1 175 ? -18.069 18.317 38.551 1.00 71.94 175 ALA A O 1
ATOM 1380 N N . GLY A 1 176 ? -16.540 16.703 38.888 1.00 69.12 176 GLY A N 1
ATOM 1381 C CA . GLY A 1 176 ? -17.303 15.929 39.872 1.00 69.12 176 GLY A CA 1
ATOM 1382 C C . GLY A 1 176 ? -16.793 16.030 41.313 1.00 69.12 176 GLY A C 1
ATOM 1383 O O . GLY A 1 176 ? -17.288 15.283 42.152 1.00 69.12 176 GLY A O 1
ATOM 1384 N N . GLY A 1 177 ? -15.806 16.888 41.585 1.00 56.78 177 GLY A N 1
ATOM 1385 C CA . GLY A 1 177 ? -15.290 17.202 42.922 1.00 56.78 177 GLY A CA 1
ATOM 1386 C C . GLY A 1 177 ? -15.301 18.703 43.148 1.00 56.78 177 GLY A C 1
ATOM 1387 O O . GLY A 1 177 ? -15.472 19.098 44.318 1.00 56.78 177 GLY A O 1
#

Nearest PDB structures (foldseek):
  2elb-assembly1_A-2  TM=3.369E-01  e=1.246E+00  Homo sapiens

Foldseek 3Di:
DCPDPVNVVVVVVVCVVCVVCVVVLVVVLVVDVVSVVVVVVVVVLLVVLVVVLVVQQVVCVVPPNLVSNVVSLLSSLLSLLVPPQQVVLLVVVVVDDPVCLVVLVVLLVVLVVQLVVLVVQCVVCVVVVPPVSNVVSSVSNSVSSSSNNNSVNSSVVVVVVVVVVVVVVVVVVVVVD

Radius of gyration: 21.62 Å; Cα contacts (8 Å, |Δi|>4): 122; chains: 1; bounding box: 50×39×73 Å